Protein AF-A0A964PBH7-F1 (afdb_monomer_lite)

Radius of gyration: 32.02 Å; chains: 1; bounding box: 65×89×99 Å

Foldseek 3Di:
DDDDDDDDPDDDPPPPDPDDDDDDPDDDDPDPPPPPDPPDDPPDDPPPPPPPVPPDPFLADPVLVVLLVDDPVLVVVSVVLRVVLRVVLCVLCVVLCVLVVPPDPVPDPDDPVRSVVSVVVSQVCNLPSSVVSVVVSVVSGDPVSVVSSVVSVVPPPPPQNDPPNPDRRPPVQPPQPQQPDPPVRCVVVVPDPVRVVVSVVVSVVVVVVVCVPDDPVVNVVVVCCSVQSGGDPPDDPPPDDPDPPDPPPPDPPDDDDPVVPPDDDDPVVVPPDDDDDDPDDDD

pLDDT: mean 71.41, std 21.61, range [32.34, 98.44]

Secondary structure (DSSP, 8-state):
-----------------------------------------TTPPPP---TTSSS---SS-HHHHHHTT--HHHHHHHHHHHHHHHHHHHHHHHHHHHHHH-S-TTSSSS-HHHHHHHHHHHHHHHHHHHHHHHHHHHTTS-HHHHHHHHHHHHHS--SSSS--TTS---SSS---TT-SS-HHHHHHTT--HHHHHHHHHHHHHHHHHHHHHS-HHHHHHHHHHHHH-STT--PPPPSS--PPPPP----TT-PPPTTTT--PPPTTGGG--PPP-------

Sequence (283 aa):
MKRSRFVLTGAAVVLASVALVSAAQDQGVPVPQVPGGVPQVPGGQPALLPPGLAGGSELLAPKGVEKLMLTKEQKADYDKLNQAYNTKYKELTTSNKPILSDPDPTKSNETPDARFKAFKEAIEASNKLRPDYLAKFEKLLTDDQKKTLDEVRRELPVGNFAPNLGGPPNFYFGQRSGQFLPADLQRQLKLSEEQVKKIDELQKDLESKMLNLLTDDQKKAFETLRKQGGPGVSLPPNPFGVPPQPPKLLEPGKLPNPGDLKKVPDPAELKKVPEPELKKGTN

Structure (mmCIF, N/CA/C/O backbone):
data_AF-A0A964PBH7-F1
#
_entry.id   AF-A0A964PBH7-F1
#
loop_
_atom_site.group_PDB
_atom_site.id
_atom_site.type_symbol
_atom_site.label_atom_id
_atom_site.label_alt_id
_atom_site.label_comp_id
_atom_site.label_asym_id
_atom_site.label_entity_id
_atom_site.label_seq_id
_atom_site.pdbx_PDB_ins_code
_atom_site.Cartn_x
_atom_site.Cartn_y
_atom_site.Cartn_z
_atom_site.occupancy
_atom_site.B_iso_or_equiv
_atom_site.auth_seq_id
_atom_site.auth_comp_id
_atom_site.auth_asym_id
_atom_site.auth_atom_id
_atom_site.pdbx_PDB_model_num
ATOM 1 N N . MET A 1 1 ? 0.769 -60.561 17.888 1.00 46.72 1 MET A N 1
ATOM 2 C CA . MET A 1 1 ? 0.093 -59.248 18.001 1.00 46.72 1 MET A CA 1
ATOM 3 C C . MET A 1 1 ? 1.039 -58.249 18.668 1.00 46.72 1 MET A C 1
ATOM 5 O O . MET A 1 1 ? 1.201 -58.297 19.879 1.00 46.72 1 MET A O 1
ATOM 9 N N . LYS A 1 2 ? 1.732 -57.401 17.894 1.00 51.72 2 LYS A N 1
ATOM 10 C CA . LYS A 1 2 ? 2.635 -56.354 18.413 1.00 51.72 2 LYS A CA 1
ATOM 11 C C . LYS A 1 2 ? 1.876 -55.024 18.415 1.00 51.72 2 LYS A C 1
ATOM 13 O O . LYS A 1 2 ? 1.510 -54.534 17.354 1.00 51.72 2 LYS A O 1
ATOM 18 N N . ARG A 1 3 ? 1.584 -54.482 19.601 1.00 54.00 3 ARG A N 1
ATOM 19 C CA . ARG A 1 3 ? 0.914 -53.183 19.764 1.00 54.00 3 ARG A CA 1
ATOM 20 C C . ARG A 1 3 ? 1.949 -52.070 19.597 1.00 54.00 3 ARG A C 1
ATOM 22 O O . ARG A 1 3 ? 2.839 -51.930 20.431 1.00 54.00 3 ARG A O 1
ATOM 29 N N . SER A 1 4 ? 1.829 -51.320 18.505 1.00 55.44 4 SER A N 1
ATOM 30 C CA . SER A 1 4 ? 2.633 -50.130 18.231 1.00 55.44 4 SER A CA 1
ATOM 31 C C . SER A 1 4 ? 2.169 -48.994 19.145 1.00 55.44 4 SER A C 1
ATOM 33 O O . SER A 1 4 ? 0.994 -48.626 19.126 1.00 55.44 4 SER A O 1
ATOM 35 N N . ARG A 1 5 ? 3.067 -48.476 19.988 1.00 60.44 5 ARG A N 1
ATOM 36 C CA . ARG A 1 5 ? 2.824 -47.280 20.803 1.00 60.44 5 ARG A CA 1
ATOM 37 C C . ARG A 1 5 ? 3.126 -46.061 19.935 1.00 60.44 5 ARG A C 1
ATOM 39 O O . ARG A 1 5 ? 4.287 -45.791 19.648 1.00 60.44 5 ARG A O 1
ATOM 46 N N . PHE A 1 6 ? 2.086 -45.347 19.516 1.00 49.47 6 PHE A N 1
ATOM 47 C CA . PHE A 1 6 ? 2.220 -44.001 18.969 1.00 49.47 6 PHE A CA 1
ATOM 48 C C . PHE A 1 6 ? 2.622 -43.058 20.108 1.00 49.47 6 PHE A C 1
ATOM 50 O O . PHE A 1 6 ? 1.867 -42.865 21.059 1.00 49.47 6 PHE A O 1
ATOM 57 N N . VAL A 1 7 ? 3.830 -42.505 20.026 1.00 50.22 7 VAL A N 1
ATOM 58 C CA . VAL A 1 7 ? 4.264 -41.389 20.868 1.00 50.22 7 VAL A CA 1
ATOM 59 C C . VAL A 1 7 ? 3.670 -40.126 20.253 1.00 50.22 7 VAL A C 1
ATOM 61 O O . VAL A 1 7 ? 4.021 -39.739 19.142 1.00 50.22 7 VAL A O 1
ATOM 64 N N . LEU A 1 8 ? 2.713 -39.531 20.961 1.00 43.38 8 LEU A N 1
ATOM 65 C CA . LEU A 1 8 ? 2.090 -38.262 20.615 1.00 43.38 8 LEU A CA 1
ATOM 66 C C . LEU A 1 8 ? 3.054 -37.142 21.040 1.00 43.38 8 LEU A C 1
ATOM 68 O O . LEU A 1 8 ? 3.099 -36.760 22.208 1.00 43.38 8 LEU A O 1
ATOM 72 N N . THR A 1 9 ? 3.876 -36.648 20.117 1.00 44.50 9 THR A N 1
ATOM 73 C CA . THR A 1 9 ? 4.735 -35.482 20.360 1.00 44.50 9 THR A CA 1
ATOM 74 C C . THR A 1 9 ? 3.856 -34.233 20.340 1.00 44.50 9 THR A C 1
ATOM 76 O O . THR A 1 9 ? 3.573 -33.661 19.289 1.00 44.50 9 THR A O 1
ATOM 79 N N . GLY A 1 10 ? 3.347 -33.853 21.512 1.00 36.72 10 GLY A N 1
ATOM 80 C CA . GLY A 1 10 ? 2.598 -32.618 21.705 1.00 36.72 10 GLY A CA 1
ATOM 81 C C . GLY A 1 10 ? 3.497 -31.405 21.475 1.00 36.72 10 GLY A C 1
ATOM 82 O O . GLY A 1 10 ? 4.499 -31.224 22.166 1.00 36.72 10 GLY A O 1
ATOM 83 N N . ALA A 1 11 ? 3.131 -30.568 20.509 1.00 36.22 11 ALA A N 1
ATOM 84 C CA . ALA A 1 11 ? 3.698 -29.240 20.344 1.00 36.22 11 ALA A CA 1
ATOM 85 C C . ALA A 1 11 ? 3.214 -28.349 21.499 1.00 36.22 11 ALA A C 1
ATOM 87 O O . ALA A 1 11 ? 2.108 -27.812 21.472 1.00 36.22 11 ALA A O 1
ATOM 88 N N . ALA A 1 12 ? 4.039 -28.212 22.536 1.00 36.06 12 ALA A N 1
ATOM 89 C CA . ALA A 1 12 ? 3.865 -27.183 23.549 1.00 36.06 12 ALA A CA 1
ATOM 90 C C . ALA A 1 12 ? 4.239 -25.827 22.930 1.00 36.06 12 ALA A C 1
ATOM 92 O O . ALA A 1 12 ? 5.413 -25.476 22.820 1.00 36.06 12 ALA A O 1
ATOM 93 N N . VAL A 1 13 ? 3.234 -25.069 22.491 1.00 36.31 13 VAL A N 1
ATOM 94 C CA . VAL A 1 13 ? 3.399 -23.649 22.167 1.00 36.31 13 VAL A CA 1
ATOM 95 C C . VAL A 1 13 ? 3.593 -22.910 23.488 1.00 36.31 13 VAL A C 1
ATOM 97 O O . VAL A 1 13 ? 2.653 -22.711 24.254 1.00 36.31 13 VAL A O 1
ATOM 100 N N . VAL A 1 14 ? 4.838 -22.533 23.768 1.00 34.31 14 VAL A N 1
ATOM 101 C CA . VAL A 1 14 ? 5.194 -21.659 24.885 1.00 34.31 14 VAL A CA 1
ATOM 102 C C . VAL A 1 14 ? 4.692 -20.252 24.557 1.00 34.31 14 VAL A C 1
ATOM 104 O O . VAL A 1 14 ? 5.332 -19.496 23.829 1.00 34.31 14 VAL A O 1
ATOM 107 N N . LEU A 1 15 ? 3.521 -19.902 25.089 1.00 33.97 15 LEU A N 1
ATOM 108 C CA . LEU A 1 15 ? 3.102 -18.516 25.289 1.00 33.97 15 LEU A CA 1
ATOM 109 C C . LEU A 1 15 ? 4.016 -17.922 26.369 1.00 33.97 15 LEU A C 1
ATOM 111 O O . LEU A 1 15 ? 3.737 -18.014 27.561 1.00 33.97 15 LEU A O 1
ATOM 115 N N . ALA A 1 16 ? 5.159 -17.382 25.948 1.00 37.47 16 ALA A N 1
ATOM 116 C CA . ALA A 1 16 ? 6.036 -16.633 26.831 1.00 37.47 16 ALA A CA 1
ATOM 117 C C . ALA A 1 16 ? 5.347 -15.319 27.216 1.00 37.47 16 ALA A C 1
ATOM 119 O O . ALA A 1 16 ? 5.127 -14.428 26.394 1.00 37.47 16 ALA A O 1
ATOM 120 N N . SER A 1 17 ? 4.982 -15.254 28.488 1.00 35.66 17 SER A N 1
ATOM 121 C CA . SER A 1 17 ? 4.416 -14.128 29.209 1.00 35.66 17 SER A CA 1
ATOM 122 C C . SER A 1 17 ? 5.257 -12.861 29.023 1.00 35.66 17 SER A C 1
ATOM 124 O O . SER A 1 17 ? 6.382 -12.781 29.512 1.00 35.66 17 SER A O 1
ATOM 126 N N . VAL A 1 18 ? 4.697 -11.833 28.382 1.00 38.69 18 VAL A N 1
ATOM 127 C CA . VAL A 1 18 ? 5.198 -10.459 28.522 1.00 38.69 18 VAL A CA 1
ATOM 128 C C . VAL A 1 18 ? 4.606 -9.902 29.813 1.00 38.69 18 VAL A C 1
ATOM 130 O O . VAL A 1 18 ? 3.533 -9.307 29.826 1.00 38.69 18 VAL A O 1
ATOM 133 N N . ALA A 1 19 ? 5.301 -10.151 30.917 1.00 43.69 19 ALA A N 1
ATOM 134 C CA . ALA A 1 19 ? 5.090 -9.470 32.183 1.00 43.69 19 ALA A CA 1
ATOM 135 C C . ALA A 1 19 ? 6.405 -8.791 32.569 1.00 43.69 19 ALA A C 1
ATOM 137 O O . ALA A 1 19 ? 7.334 -9.467 32.990 1.00 43.69 19 ALA A O 1
ATOM 138 N N . LEU A 1 20 ? 6.478 -7.478 32.340 1.00 41.09 20 LEU A N 1
ATOM 139 C CA . LEU A 1 20 ? 7.116 -6.439 33.164 1.00 41.09 20 LEU A CA 1
ATOM 140 C C . LEU A 1 20 ? 7.345 -5.206 32.280 1.00 41.09 20 LEU A C 1
ATOM 142 O O . LEU A 1 20 ? 8.205 -5.229 31.413 1.00 41.09 20 LEU A O 1
ATOM 146 N N . VAL A 1 21 ? 6.551 -4.156 32.491 1.00 41.56 21 VAL A N 1
ATOM 147 C CA . VAL A 1 21 ? 6.983 -2.793 32.864 1.00 41.56 21 VAL A CA 1
ATOM 148 C C . VAL A 1 21 ? 5.692 -2.001 33.084 1.00 41.56 21 VAL A C 1
ATOM 150 O O . VAL A 1 21 ? 5.009 -1.601 32.146 1.00 41.56 21 VAL A O 1
ATOM 153 N N . SER A 1 22 ? 5.321 -1.811 34.346 1.00 44.66 22 SER A N 1
ATOM 154 C CA . SER A 1 22 ? 4.358 -0.794 34.780 1.00 44.66 22 SER A CA 1
ATOM 155 C C . SER A 1 22 ? 4.642 -0.480 36.243 1.00 44.66 22 SER A C 1
ATOM 157 O O . SER A 1 22 ? 4.081 -1.098 37.138 1.00 44.66 22 SER A O 1
ATOM 159 N N . ALA A 1 23 ? 5.579 0.440 36.459 1.00 45.31 23 ALA A N 1
ATOM 160 C CA . ALA A 1 23 ? 5.730 1.211 37.689 1.00 45.31 23 ALA A CA 1
ATOM 161 C C . ALA A 1 23 ? 6.647 2.410 37.395 1.00 45.31 23 ALA A C 1
ATOM 163 O O . ALA A 1 23 ? 7.838 2.383 37.683 1.00 45.31 23 ALA A O 1
ATOM 164 N N . ALA A 1 24 ? 6.093 3.435 36.751 1.00 42.03 24 ALA A N 1
ATOM 165 C CA . ALA A 1 24 ? 6.635 4.793 36.758 1.00 42.03 24 ALA A CA 1
ATOM 166 C C . ALA A 1 24 ? 5.500 5.744 36.369 1.00 42.03 24 ALA A C 1
ATOM 168 O O . ALA A 1 24 ? 5.391 6.196 35.232 1.00 42.03 24 ALA A O 1
ATOM 169 N N . GLN A 1 25 ? 4.598 5.961 37.321 1.00 47.69 25 GLN A N 1
ATOM 170 C CA . GLN A 1 25 ? 3.657 7.065 37.284 1.00 47.69 25 GLN A CA 1
ATOM 171 C C . GLN A 1 25 ? 4.209 8.134 38.231 1.00 47.69 25 GLN A C 1
ATOM 173 O O . GLN A 1 25 ? 4.602 7.817 39.351 1.00 47.69 25 GLN A O 1
ATOM 178 N N . ASP A 1 26 ? 4.205 9.370 37.743 1.00 46.44 26 ASP A N 1
ATOM 179 C CA . ASP A 1 26 ? 4.261 10.606 38.525 1.00 46.44 26 ASP A CA 1
ATOM 180 C C . ASP A 1 26 ? 5.637 11.161 38.934 1.00 46.44 26 ASP A C 1
ATOM 182 O O . ASP A 1 26 ? 5.975 11.299 40.106 1.00 46.44 26 ASP A O 1
ATOM 186 N N . GLN A 1 27 ? 6.411 11.590 37.935 1.00 36.31 27 GLN A N 1
ATOM 187 C CA . GLN A 1 27 ? 7.171 12.836 38.053 1.00 36.31 27 GLN A CA 1
ATOM 188 C C . GLN A 1 27 ? 6.949 13.643 36.775 1.00 36.31 27 GLN A C 1
ATOM 190 O O . GLN A 1 27 ? 7.143 13.130 35.674 1.00 36.31 27 GLN A O 1
ATOM 195 N N . GLY A 1 28 ? 6.496 14.889 36.916 1.00 49.31 28 GLY A N 1
ATOM 196 C CA . GLY A 1 28 ? 6.314 15.820 35.808 1.00 49.31 28 GLY A CA 1
ATOM 197 C C . GLY A 1 28 ? 7.629 16.049 35.068 1.00 49.31 28 GLY A C 1
ATOM 198 O O . GLY A 1 28 ? 8.450 16.863 35.483 1.00 49.31 28 GLY A O 1
ATOM 199 N N . VAL A 1 29 ? 7.828 15.325 33.968 1.00 39.62 29 VAL A N 1
ATOM 200 C CA . VAL A 1 29 ? 8.929 15.565 33.037 1.00 39.62 29 VAL A CA 1
ATOM 201 C C . VAL A 1 29 ? 8.495 16.697 32.103 1.00 39.62 29 VAL A C 1
ATOM 203 O O . VAL A 1 29 ? 7.443 16.579 31.466 1.00 39.62 29 VAL A O 1
ATOM 206 N N . PRO A 1 30 ? 9.253 17.803 32.005 1.00 42.94 30 PRO A N 1
ATOM 207 C CA . PRO A 1 30 ? 8.958 18.856 31.045 1.00 42.94 30 PRO A CA 1
ATOM 208 C C . PRO A 1 30 ? 8.984 18.270 29.633 1.00 42.94 30 PRO A C 1
ATOM 210 O O . PRO A 1 30 ? 9.926 17.570 29.262 1.00 42.94 30 PRO A O 1
ATOM 213 N N . VAL A 1 31 ? 7.940 18.560 28.853 1.00 50.75 31 VAL A N 1
ATOM 214 C CA . VAL A 1 31 ? 7.873 18.249 27.422 1.00 50.75 31 VAL A CA 1
ATOM 215 C C . VAL A 1 31 ? 9.167 18.756 26.776 1.00 50.75 31 VAL A C 1
ATOM 217 O O . VAL A 1 31 ? 9.394 19.970 26.795 1.00 50.75 31 VAL A O 1
ATOM 220 N N . PRO A 1 32 ? 10.040 17.888 26.229 1.00 38.78 32 PRO A N 1
ATOM 221 C CA . PRO A 1 32 ? 11.186 18.371 25.484 1.00 38.78 32 PRO A CA 1
ATOM 222 C C . PRO A 1 32 ? 10.640 19.116 24.269 1.00 38.78 32 PRO A C 1
ATOM 224 O O . PRO A 1 32 ? 9.998 18.527 23.398 1.00 38.78 32 PRO A O 1
ATOM 227 N N . GLN A 1 33 ? 10.860 20.431 24.235 1.00 42.81 33 GLN A N 1
ATOM 228 C CA . GLN A 1 33 ? 10.699 21.208 23.017 1.00 42.81 33 GLN A CA 1
ATOM 229 C C . GLN A 1 33 ? 11.609 20.567 21.975 1.00 42.81 33 GLN A C 1
ATOM 231 O O . GLN A 1 33 ? 12.832 20.638 22.079 1.00 42.81 33 GLN A O 1
ATOM 236 N N . VAL A 1 34 ? 11.008 19.883 21.006 1.00 40.00 34 VAL A N 1
ATOM 237 C CA . VAL A 1 34 ? 11.727 19.374 19.845 1.00 40.00 34 VAL A CA 1
ATOM 238 C C . VAL A 1 34 ? 12.241 20.614 19.110 1.00 40.00 34 VAL A C 1
ATOM 240 O O . VAL A 1 34 ? 11.413 21.428 18.691 1.00 40.00 34 VAL A O 1
ATOM 243 N N . PRO A 1 35 ? 13.562 20.830 18.984 1.00 39.69 35 PRO A N 1
ATOM 244 C CA . PRO A 1 35 ? 14.079 21.972 18.248 1.00 39.69 35 PRO A CA 1
ATOM 245 C C . PRO A 1 35 ? 13.620 21.828 16.797 1.00 39.69 35 PRO A C 1
ATOM 247 O O . PRO A 1 35 ? 14.049 20.923 16.083 1.00 39.69 35 PRO A O 1
ATOM 250 N N . GLY A 1 36 ? 12.691 22.689 16.385 1.00 43.38 36 GLY A N 1
ATOM 251 C CA . GLY A 1 36 ? 12.116 22.744 15.044 1.00 43.38 36 GLY A CA 1
ATOM 252 C C . GLY A 1 36 ? 13.101 23.288 14.013 1.00 43.38 36 GLY A C 1
ATOM 253 O O . GLY A 1 36 ? 12.835 24.299 13.376 1.00 43.38 36 GLY A O 1
ATOM 254 N N . GLY A 1 37 ? 14.244 22.627 13.854 1.00 40.94 37 GLY A N 1
ATOM 255 C CA . GLY A 1 37 ? 15.227 22.922 12.825 1.00 40.94 37 GLY A CA 1
ATOM 256 C C . GLY A 1 37 ? 15.650 21.626 12.164 1.00 40.94 37 GLY A C 1
ATOM 257 O O . GLY A 1 37 ? 16.565 20.960 12.638 1.00 40.94 37 GLY A O 1
ATOM 258 N N . VAL A 1 38 ? 14.985 21.255 11.069 1.00 47.53 38 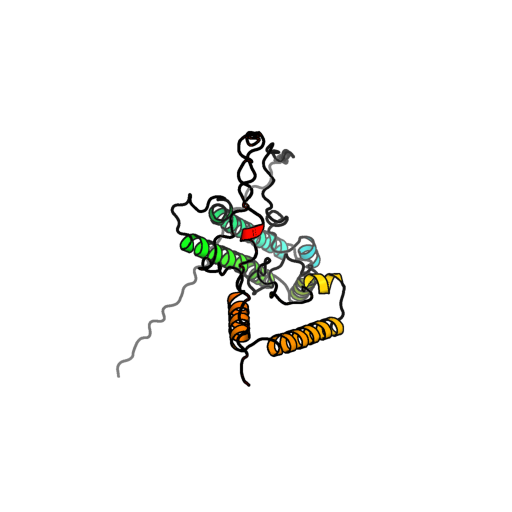VAL A N 1
ATOM 259 C CA . VAL A 1 38 ? 15.546 20.261 10.149 1.00 47.53 38 VAL A CA 1
ATOM 260 C C . VAL A 1 38 ? 16.849 20.883 9.631 1.00 47.53 38 VAL A C 1
ATOM 262 O O . VAL A 1 38 ? 16.775 21.963 9.042 1.00 47.53 38 VAL A O 1
ATOM 265 N N . PRO A 1 39 ? 18.036 20.303 9.888 1.00 43.50 39 PRO A N 1
ATOM 266 C CA . PRO A 1 39 ? 19.286 20.877 9.414 1.00 43.50 39 PRO A CA 1
ATOM 267 C C . PRO A 1 39 ? 19.235 20.944 7.889 1.00 43.50 39 PRO A C 1
ATOM 269 O O . PRO A 1 39 ? 19.233 19.926 7.195 1.00 43.50 39 PRO A O 1
ATOM 272 N N . GLN A 1 40 ? 19.130 22.164 7.372 1.00 43.44 40 GLN A N 1
ATOM 273 C CA . GLN A 1 40 ? 19.128 22.429 5.947 1.00 43.44 40 GLN A CA 1
ATOM 274 C C . GLN A 1 40 ? 20.572 22.284 5.473 1.00 43.44 40 GLN A C 1
ATOM 276 O O . GLN A 1 40 ? 21.394 23.171 5.679 1.00 43.44 40 GLN A O 1
ATOM 281 N N . VAL A 1 41 ? 20.903 21.120 4.912 1.00 48.19 41 VAL A N 1
ATOM 282 C CA . VAL A 1 41 ? 22.218 20.879 4.311 1.00 48.19 41 VAL A CA 1
ATOM 283 C C . VAL A 1 41 ? 22.330 21.789 3.081 1.00 48.19 41 VAL A C 1
ATOM 285 O O . VAL A 1 41 ? 21.558 21.606 2.135 1.00 48.19 41 VAL A O 1
ATOM 288 N N . PRO A 1 42 ? 23.239 22.781 3.057 1.00 46.12 42 PRO A N 1
ATOM 289 C CA . PRO A 1 42 ? 23.372 23.667 1.909 1.00 46.12 42 PRO A CA 1
ATOM 290 C C . PRO A 1 42 ? 23.927 22.866 0.725 1.00 46.12 42 PRO A C 1
ATOM 292 O O . PRO A 1 42 ? 25.035 22.343 0.792 1.00 46.12 42 PRO A O 1
ATOM 295 N N . GLY A 1 43 ? 23.150 22.747 -0.354 1.00 66.31 43 GLY A N 1
ATOM 296 C CA . GLY A 1 43 ? 23.611 22.191 -1.635 1.00 66.31 43 GLY A CA 1
ATOM 297 C C . GLY A 1 43 ? 23.320 20.709 -1.901 1.00 66.31 43 GLY A C 1
ATOM 298 O O . GLY A 1 43 ? 23.628 20.234 -2.992 1.00 66.31 43 GLY A O 1
ATOM 299 N N . GLY A 1 44 ? 22.694 19.975 -0.977 1.00 45.12 44 GLY A N 1
ATOM 300 C CA . GLY A 1 44 ? 22.187 18.628 -1.257 1.00 45.12 44 GLY A CA 1
ATOM 301 C C . GLY A 1 44 ? 20.756 18.699 -1.781 1.00 45.12 44 GLY A C 1
ATOM 302 O O . GLY A 1 44 ? 19.875 19.153 -1.053 1.00 45.12 44 GLY A O 1
ATOM 303 N N . GLN A 1 45 ? 20.497 18.259 -3.018 1.00 42.94 45 GLN A N 1
ATOM 304 C CA . GLN A 1 45 ? 19.114 18.024 -3.447 1.00 42.94 45 GLN A CA 1
ATOM 305 C C . GLN A 1 45 ? 18.469 17.078 -2.422 1.00 42.94 45 GLN A C 1
ATOM 307 O O . GLN A 1 45 ? 19.064 16.036 -2.129 1.00 42.94 45 GLN A O 1
ATOM 312 N N . PRO A 1 46 ? 17.315 17.431 -1.825 1.00 41.72 46 PRO A N 1
ATOM 313 C CA . PRO A 1 46 ? 16.643 16.538 -0.899 1.00 41.72 46 PRO A CA 1
ATOM 314 C C . PRO A 1 46 ? 16.414 15.227 -1.640 1.00 41.72 46 PRO A C 1
ATOM 316 O O . PRO A 1 46 ? 15.835 15.232 -2.728 1.00 41.72 46 PRO A O 1
ATOM 319 N N . ALA A 1 47 ? 16.925 14.123 -1.089 1.00 44.22 47 ALA A N 1
ATOM 320 C CA . ALA A 1 47 ? 16.640 12.805 -1.626 1.00 44.22 47 ALA A CA 1
ATOM 321 C C . ALA A 1 47 ? 15.120 12.725 -1.794 1.00 44.22 47 ALA A C 1
ATOM 323 O O . ALA A 1 47 ? 14.388 12.874 -0.813 1.00 44.22 47 ALA A O 1
ATOM 324 N N . LEU A 1 48 ? 14.670 12.578 -3.044 1.00 39.00 48 LEU A N 1
ATOM 325 C CA . LEU A 1 48 ? 13.274 12.425 -3.456 1.00 39.00 48 LEU A CA 1
ATOM 326 C C . LEU A 1 48 ? 12.745 11.076 -2.951 1.00 39.00 48 LEU A C 1
ATOM 328 O O . LEU A 1 48 ? 12.304 10.222 -3.715 1.00 39.00 48 LEU A O 1
ATOM 332 N N . LEU A 1 49 ? 12.820 10.852 -1.643 1.00 42.00 49 LEU A N 1
ATOM 333 C CA . LEU A 1 49 ? 12.050 9.819 -0.993 1.00 42.00 49 LEU A CA 1
ATOM 334 C C . LEU A 1 49 ? 10.597 10.276 -1.110 1.00 42.00 49 LEU A C 1
ATOM 336 O O . LEU A 1 49 ? 10.283 11.395 -0.690 1.00 42.00 49 LEU A O 1
ATOM 340 N N . PRO A 1 50 ? 9.722 9.467 -1.730 1.00 38.22 50 PRO A N 1
ATOM 341 C CA . PRO A 1 50 ? 8.351 9.867 -1.968 1.00 38.22 50 PRO A CA 1
ATOM 342 C C . PRO A 1 50 ? 7.718 10.312 -0.639 1.00 38.22 50 PRO A C 1
ATOM 344 O O . PRO A 1 50 ? 7.844 9.599 0.369 1.00 38.22 50 PRO A O 1
ATOM 347 N N . PRO A 1 51 ? 7.085 11.499 -0.602 1.00 32.34 51 PRO A N 1
ATOM 348 C CA . PRO A 1 51 ? 6.456 12.023 0.599 1.00 32.34 51 PRO A CA 1
ATOM 349 C C . PRO A 1 51 ? 5.396 11.020 1.061 1.00 32.34 51 PRO A C 1
ATOM 351 O O . PRO A 1 51 ? 4.402 10.781 0.382 1.00 32.34 51 PRO A O 1
ATOM 354 N N . GLY A 1 52 ? 5.680 10.377 2.193 1.00 43.19 52 GLY A N 1
ATOM 355 C CA . GLY A 1 52 ? 4.865 9.314 2.776 1.00 43.19 52 GLY A CA 1
ATOM 356 C C . GLY A 1 52 ? 5.659 8.097 3.274 1.00 43.19 52 GLY A C 1
ATOM 357 O O . GLY A 1 52 ? 5.116 7.291 4.017 1.00 43.19 52 GLY A O 1
ATOM 358 N N . LEU A 1 53 ? 6.966 8.008 2.997 1.00 45.84 53 LEU A N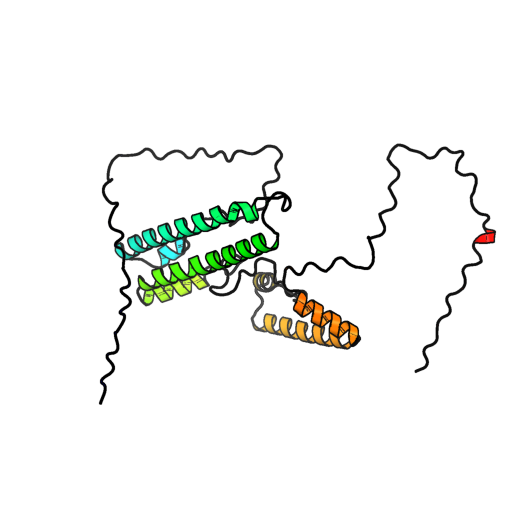 1
ATOM 359 C CA . LEU A 1 53 ? 7.859 7.076 3.714 1.00 45.84 53 LEU A CA 1
ATOM 360 C C . LEU A 1 53 ? 8.139 7.500 5.173 1.00 45.84 53 LEU A C 1
ATOM 362 O O . LEU A 1 53 ? 8.551 6.677 5.984 1.00 45.84 53 LEU A O 1
ATOM 366 N N . ALA A 1 54 ? 7.893 8.772 5.510 1.00 44.94 54 ALA A N 1
ATOM 367 C CA . ALA A 1 54 ? 8.100 9.353 6.842 1.00 44.94 54 ALA A CA 1
ATOM 368 C C . ALA A 1 54 ? 6.790 9.716 7.579 1.00 44.94 54 ALA A C 1
ATOM 370 O O . ALA A 1 54 ? 6.836 10.263 8.679 1.00 44.94 54 ALA A O 1
ATOM 371 N N . GLY A 1 55 ? 5.624 9.442 6.979 1.00 47.22 55 GLY A N 1
ATOM 372 C CA . GLY A 1 55 ? 4.316 9.683 7.592 1.00 47.22 55 GLY A CA 1
ATOM 373 C C . GLY A 1 55 ? 3.904 8.488 8.446 1.00 47.22 55 GLY A C 1
ATOM 374 O O . GLY A 1 55 ? 3.938 7.366 7.954 1.00 47.22 55 GLY A O 1
ATOM 375 N N . GLY A 1 56 ? 3.567 8.746 9.711 1.00 54.12 56 GLY A N 1
ATOM 376 C CA . GLY A 1 56 ? 3.300 7.778 10.781 1.00 54.12 56 GLY A CA 1
ATOM 377 C C . GLY A 1 56 ? 2.864 6.379 10.341 1.00 54.12 56 GLY A C 1
ATOM 378 O O . GLY A 1 56 ? 1.808 6.196 9.739 1.00 54.12 56 GLY A O 1
ATOM 379 N N . SER A 1 57 ? 3.664 5.383 10.719 1.00 73.44 57 SER A N 1
ATOM 380 C CA . SER A 1 57 ? 3.386 3.952 10.585 1.00 73.44 57 SER A CA 1
ATOM 381 C C . SER A 1 57 ? 2.318 3.488 11.579 1.00 73.44 57 SER A C 1
ATOM 383 O O . SER A 1 57 ? 2.468 2.474 12.246 1.00 73.44 57 SER A O 1
ATOM 385 N N . GLU A 1 58 ? 1.230 4.233 11.726 1.00 90.06 58 GLU A N 1
ATOM 386 C CA . GLU A 1 58 ? 0.110 3.779 12.540 1.00 90.06 58 GLU A CA 1
ATOM 387 C C . GLU A 1 58 ? -0.643 2.669 11.804 1.00 90.06 58 GLU A C 1
ATOM 389 O O . GLU A 1 58 ? -0.818 2.698 10.580 1.00 90.06 58 GLU A O 1
ATOM 394 N N . LEU A 1 59 ? -1.084 1.656 12.553 1.00 92.31 59 LEU A N 1
ATOM 395 C CA . LEU A 1 59 ? -1.816 0.521 11.995 1.00 92.31 59 LEU A CA 1
ATOM 396 C C . LEU A 1 59 ? -3.108 0.981 11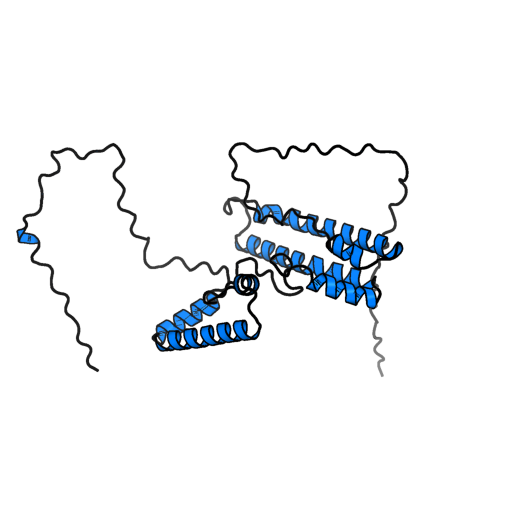.296 1.00 92.31 59 LEU A C 1
ATOM 398 O O . LEU A 1 59 ? -3.434 0.524 10.191 1.00 92.31 59 LEU A O 1
ATOM 402 N N . LEU A 1 60 ? -3.803 1.926 11.932 1.00 91.88 60 LEU A N 1
ATOM 403 C CA . LEU A 1 60 ? -4.975 2.634 11.437 1.00 91.88 60 LEU A CA 1
ATOM 404 C C . LEU A 1 60 ? -4.777 4.136 11.623 1.00 91.88 60 LEU A C 1
ATOM 406 O O . LEU A 1 60 ? -4.186 4.566 12.608 1.00 91.88 60 LEU A O 1
ATOM 410 N N . ALA A 1 61 ? -5.317 4.927 10.696 1.00 91.25 61 ALA A N 1
ATOM 411 C CA . ALA A 1 61 ? -5.331 6.376 10.845 1.00 91.25 61 ALA A CA 1
ATOM 412 C C . ALA A 1 61 ? -6.102 6.772 12.123 1.00 91.25 61 ALA A C 1
ATOM 414 O O . ALA A 1 61 ? -7.114 6.126 12.419 1.00 91.25 61 ALA A O 1
ATOM 415 N N . PRO A 1 62 ? -5.732 7.863 12.823 1.00 91.31 62 PRO A N 1
ATOM 416 C CA . PRO A 1 62 ? -6.372 8.259 14.082 1.00 91.31 62 PRO A CA 1
ATOM 417 C C . PRO A 1 62 ? -7.894 8.394 13.956 1.00 91.31 62 PRO A C 1
ATOM 419 O O . PRO A 1 62 ? -8.646 7.858 14.766 1.00 91.31 62 PRO A O 1
ATOM 422 N N . LYS A 1 63 ? -8.354 8.989 12.847 1.00 90.81 63 LYS A N 1
ATOM 423 C CA . LYS A 1 63 ? -9.782 9.123 12.511 1.00 90.81 63 LYS A CA 1
ATOM 424 C C . LYS A 1 63 ? -10.503 7.777 12.378 1.00 90.81 63 LYS A C 1
ATOM 426 O O . LYS A 1 63 ? -11.681 7.675 12.698 1.00 90.81 63 LYS A O 1
ATOM 431 N N . GLY A 1 64 ? -9.813 6.746 11.890 1.00 92.25 64 GLY A N 1
ATOM 432 C CA . GLY A 1 64 ? -10.362 5.395 11.783 1.00 92.25 64 GLY A CA 1
ATOM 433 C C . GLY A 1 64 ? -10.543 4.736 13.150 1.00 92.25 64 GLY A C 1
ATOM 434 O O . GLY A 1 64 ? -11.548 4.074 13.383 1.00 92.25 64 GLY A O 1
ATOM 435 N N . VAL A 1 65 ? -9.605 4.968 14.074 1.00 94.69 65 VAL A N 1
ATOM 436 C CA . VAL A 1 65 ? -9.686 4.468 15.457 1.00 94.69 65 VAL A CA 1
ATOM 437 C C . VAL A 1 65 ? -10.826 5.144 16.220 1.00 94.69 65 VAL A C 1
ATOM 439 O O . VAL A 1 65 ? -11.572 4.472 16.928 1.00 94.69 65 VAL A O 1
ATOM 442 N N . GLU A 1 66 ? -11.006 6.454 16.039 1.00 95.31 66 GLU A N 1
ATOM 443 C CA . GLU A 1 66 ? -12.114 7.205 16.643 1.00 95.31 66 GLU A CA 1
ATOM 444 C C . GLU A 1 66 ? -13.484 6.682 16.187 1.00 95.31 66 GLU A C 1
ATOM 446 O O . GLU A 1 66 ? -14.377 6.494 17.014 1.00 95.31 66 GLU A O 1
ATOM 451 N N . LYS A 1 67 ? -13.634 6.361 14.893 1.00 96.31 67 LYS A N 1
ATOM 452 C CA . LYS A 1 67 ? -14.872 5.788 14.339 1.00 96.31 67 LYS A CA 1
ATOM 453 C C . LYS A 1 67 ? -15.233 4.423 14.927 1.00 96.31 67 LYS A C 1
ATOM 455 O O . LYS A 1 67 ? -16.412 4.099 15.008 1.00 96.31 67 LYS A O 1
ATOM 460 N N . LEU A 1 68 ? -14.247 3.635 15.358 1.00 96.62 68 LEU A N 1
ATOM 461 C CA . LEU A 1 68 ? -14.477 2.299 15.919 1.00 96.62 68 LEU A CA 1
ATOM 462 C C . LEU A 1 68 ? -15.081 2.315 17.326 1.00 96.62 68 LEU A C 1
ATOM 464 O O . LEU A 1 68 ? -15.499 1.260 17.800 1.00 96.62 68 LEU A O 1
ATOM 468 N N . MET A 1 69 ? -15.126 3.475 17.994 1.00 96.81 69 MET A N 1
ATOM 469 C CA . MET A 1 69 ? -15.675 3.614 19.349 1.00 96.81 69 MET A CA 1
ATOM 470 C C . MET A 1 69 ? -15.160 2.520 20.300 1.00 96.81 69 MET A C 1
ATOM 472 O O . MET A 1 69 ? -15.931 1.814 20.949 1.00 96.81 69 MET A O 1
ATOM 476 N N . LEU A 1 70 ? -13.837 2.332 20.333 1.00 97.50 70 LEU A N 1
ATOM 477 C CA . LEU A 1 70 ? -13.203 1.300 21.154 1.00 97.50 70 LEU A CA 1
ATOM 478 C C . LEU A 1 70 ? -13.495 1.519 22.645 1.00 97.50 70 LEU A C 1
ATOM 480 O O . LEU A 1 70 ? -13.457 2.651 23.140 1.00 97.50 70 LEU A O 1
ATOM 484 N N . THR A 1 71 ? -13.717 0.431 23.384 1.00 98.19 71 THR A N 1
ATOM 485 C CA . THR A 1 71 ? -13.753 0.487 24.851 1.00 98.19 71 THR A CA 1
ATOM 486 C C . THR A 1 71 ? -12.380 0.886 25.404 1.00 98.19 71 THR A C 1
ATOM 488 O O . THR A 1 71 ? -11.363 0.811 24.712 1.00 98.19 71 THR A O 1
ATOM 491 N N . LYS A 1 72 ? -12.315 1.297 26.679 1.00 98.06 72 LYS A N 1
ATOM 492 C CA . LYS A 1 72 ? -11.034 1.648 27.323 1.00 98.06 72 LYS A CA 1
ATOM 493 C C . LYS A 1 72 ? -10.020 0.499 27.263 1.00 98.06 72 LYS A C 1
ATOM 495 O O . LYS A 1 72 ? -8.845 0.744 27.008 1.00 98.06 72 LYS A O 1
ATOM 500 N N . GLU A 1 73 ? -10.485 -0.733 27.460 1.00 98.00 73 GLU A N 1
ATOM 501 C CA . GLU A 1 73 ? -9.655 -1.941 27.395 1.00 98.00 73 GLU A CA 1
ATOM 502 C C . GLU A 1 73 ? -9.174 -2.211 25.964 1.00 98.00 73 GLU A C 1
ATOM 504 O O . GLU A 1 73 ? -7.972 -2.321 25.734 1.00 98.00 73 GLU A O 1
ATOM 509 N N . GLN A 1 74 ? -10.084 -2.189 24.981 1.00 97.94 74 GLN A N 1
ATOM 510 C CA . GLN A 1 74 ? -9.733 -2.359 23.565 1.00 97.94 74 GLN A CA 1
ATOM 511 C C . GLN A 1 74 ? -8.742 -1.297 23.080 1.00 97.94 74 GLN A C 1
ATOM 513 O O . GLN A 1 74 ? -7.853 -1.599 22.287 1.00 97.94 74 GLN A O 1
ATOM 518 N N . LYS A 1 75 ? -8.880 -0.053 23.554 1.00 97.44 75 LYS A N 1
ATOM 519 C CA . LYS A 1 75 ? -7.956 1.035 23.227 1.00 97.44 75 LYS A CA 1
ATOM 520 C C . LYS A 1 75 ? -6.559 0.772 23.792 1.00 97.44 75 LYS A C 1
ATOM 522 O O . LYS A 1 75 ? -5.585 0.918 23.064 1.00 97.44 75 LYS A O 1
ATOM 527 N N . ALA A 1 76 ? -6.457 0.323 25.043 1.00 97.75 76 ALA A N 1
ATOM 528 C CA . ALA A 1 76 ? -5.170 -0.029 25.640 1.00 97.75 76 ALA A CA 1
ATOM 529 C C . ALA A 1 76 ? -4.482 -1.191 24.896 1.00 97.75 76 ALA A C 1
ATOM 531 O O . ALA A 1 76 ? -3.267 -1.163 24.690 1.00 97.75 76 ALA A O 1
ATOM 532 N N . ASP A 1 77 ? -5.247 -2.193 24.457 1.00 97.69 77 ASP A N 1
ATOM 533 C CA . ASP A 1 77 ? -4.708 -3.302 23.666 1.00 97.69 77 ASP A CA 1
ATOM 534 C C . ASP A 1 77 ? -4.342 -2.879 22.236 1.00 97.69 77 ASP A C 1
ATOM 536 O O . ASP A 1 77 ? -3.300 -3.299 21.725 1.00 97.69 77 ASP A O 1
ATOM 540 N N . TYR A 1 78 ? -5.128 -1.992 21.614 1.00 97.06 78 TYR A N 1
ATOM 541 C CA . TYR A 1 78 ? -4.773 -1.357 20.343 1.00 97.06 78 TYR A CA 1
ATOM 542 C C . TYR A 1 78 ? -3.458 -0.586 20.452 1.00 97.06 78 TYR A C 1
ATOM 544 O O . TYR A 1 78 ? -2.587 -0.773 19.608 1.00 97.06 78 TYR A O 1
ATOM 552 N N . ASP A 1 79 ? -3.278 0.229 21.492 1.00 96.69 79 ASP A N 1
ATOM 553 C CA . ASP A 1 79 ? -2.073 1.041 21.675 1.00 96.69 79 ASP A CA 1
ATOM 554 C C . ASP A 1 79 ? -0.823 0.158 21.816 1.00 96.69 79 ASP A C 1
ATOM 556 O O . ASP A 1 79 ? 0.184 0.399 21.144 1.00 96.69 79 ASP A O 1
ATOM 560 N N . LYS A 1 80 ? -0.900 -0.932 22.596 1.00 97.44 80 LYS A N 1
ATOM 561 C CA . LYS A 1 80 ? 0.183 -1.932 22.696 1.00 97.44 80 LYS A CA 1
ATOM 562 C C . LYS A 1 80 ? 0.481 -2.589 21.348 1.00 97.44 80 LYS A C 1
ATOM 564 O O . LYS A 1 80 ? 1.642 -2.768 20.976 1.00 97.44 80 LYS A O 1
ATOM 569 N N . LEU A 1 81 ? -0.562 -2.960 20.609 1.00 97.19 81 LEU A N 1
ATOM 570 C CA . LEU A 1 81 ? -0.442 -3.623 19.315 1.00 97.19 81 LEU A CA 1
ATOM 571 C C . LEU A 1 81 ? 0.148 -2.676 18.258 1.00 97.19 81 LEU A C 1
ATOM 573 O O . LEU A 1 81 ? 1.034 -3.076 17.502 1.00 97.19 81 LEU A O 1
ATOM 577 N N . ASN A 1 82 ? -0.273 -1.412 18.259 1.00 95.88 82 ASN A N 1
ATOM 578 C CA . ASN A 1 82 ? 0.251 -0.352 17.407 1.00 95.88 82 ASN A CA 1
ATOM 579 C C . ASN A 1 82 ? 1.709 -0.022 17.757 1.00 95.88 82 ASN A C 1
ATOM 581 O O . ASN A 1 82 ? 2.536 0.147 16.864 1.00 95.88 82 ASN A O 1
ATOM 585 N N . GLN A 1 83 ? 2.073 0.004 19.042 1.00 96.00 83 GLN A N 1
ATOM 586 C CA . GLN A 1 83 ? 3.463 0.170 19.470 1.00 96.00 83 GLN A CA 1
ATOM 587 C C . GLN A 1 83 ? 4.340 -0.989 18.976 1.00 96.00 83 GLN A C 1
ATOM 589 O O . GLN A 1 83 ? 5.402 -0.759 18.401 1.00 96.00 83 GLN A O 1
ATOM 594 N N . ALA A 1 84 ? 3.884 -2.233 19.135 1.00 96.25 84 ALA A N 1
ATOM 595 C CA . ALA A 1 84 ? 4.605 -3.406 18.648 1.00 96.25 84 ALA A CA 1
ATOM 596 C C . ALA A 1 84 ? 4.738 -3.421 17.111 1.00 96.25 84 ALA A C 1
ATOM 598 O O . ALA A 1 84 ? 5.795 -3.795 16.599 1.00 96.25 84 ALA A O 1
ATOM 599 N N . TYR A 1 85 ? 3.705 -2.987 16.380 1.00 96.00 85 TYR A N 1
ATOM 600 C CA . TYR A 1 85 ? 3.751 -2.800 14.926 1.00 96.00 85 TYR A CA 1
ATOM 601 C C . TYR A 1 85 ? 4.799 -1.754 14.531 1.00 96.00 85 TYR A C 1
ATOM 603 O O . TYR A 1 85 ? 5.671 -2.039 13.713 1.00 96.00 85 TYR A O 1
ATOM 611 N N . ASN A 1 86 ? 4.771 -0.580 15.168 1.00 93.62 86 ASN A N 1
ATOM 612 C CA . ASN A 1 86 ? 5.718 0.508 14.926 1.00 93.62 86 ASN A CA 1
ATOM 613 C C . ASN A 1 86 ? 7.170 0.087 15.173 1.00 93.62 86 ASN A C 1
ATOM 615 O O . ASN A 1 86 ? 8.042 0.375 14.354 1.00 93.62 86 ASN A O 1
ATOM 619 N N . THR A 1 87 ? 7.435 -0.634 16.267 1.00 94.88 87 THR A N 1
ATOM 620 C CA . THR A 1 87 ? 8.769 -1.174 16.559 1.00 94.88 87 THR A CA 1
ATOM 621 C C . THR A 1 87 ? 9.235 -2.108 15.444 1.00 94.88 87 THR A C 1
ATOM 623 O O . THR A 1 87 ? 10.328 -1.922 14.914 1.00 94.88 87 THR A O 1
ATOM 626 N N . LYS A 1 88 ? 8.390 -3.054 15.012 1.00 94.94 88 LYS A N 1
ATOM 627 C CA . LYS A 1 88 ? 8.731 -3.985 13.925 1.00 94.94 88 LYS A CA 1
ATOM 628 C C . LYS A 1 88 ? 8.915 -3.299 12.578 1.00 94.94 88 LYS A C 1
ATOM 630 O O . LYS A 1 88 ? 9.838 -3.634 11.840 1.00 94.94 88 LYS A O 1
ATOM 635 N N . TYR A 1 89 ? 8.077 -2.319 12.268 1.00 92.12 89 TYR A N 1
ATOM 636 C CA . TYR A 1 89 ? 8.195 -1.534 11.046 1.00 92.12 89 TYR A CA 1
ATOM 637 C C . TYR A 1 89 ? 9.499 -0.722 11.037 1.00 92.12 89 TYR A C 1
ATOM 639 O O . TYR A 1 89 ? 10.205 -0.668 10.027 1.00 92.12 89 TYR A O 1
ATOM 647 N N . LYS A 1 90 ? 9.879 -0.143 12.182 1.00 91.44 90 LYS A N 1
ATOM 648 C CA . LYS A 1 90 ? 11.146 0.578 12.349 1.00 91.44 90 LYS A CA 1
ATOM 649 C C . LYS A 1 90 ? 12.362 -0.345 12.238 1.00 91.44 90 LYS A C 1
ATOM 651 O O . LYS A 1 90 ? 13.329 0.022 11.576 1.00 91.44 90 LYS A O 1
ATOM 656 N N . GLU A 1 91 ? 12.321 -1.533 12.842 1.00 91.50 91 GLU A N 1
ATOM 657 C CA . GLU A 1 91 ? 13.360 -2.565 12.681 1.00 91.50 91 GLU A CA 1
ATOM 658 C C . GLU A 1 91 ? 13.550 -2.917 11.200 1.00 91.50 91 GLU A C 1
ATOM 660 O O . GLU A 1 91 ? 14.671 -2.886 10.691 1.00 91.50 91 GLU A O 1
ATOM 665 N N . LEU A 1 92 ? 12.448 -3.158 10.486 1.00 89.94 92 LEU A N 1
ATOM 666 C CA . LEU A 1 92 ? 12.456 -3.519 9.072 1.00 89.94 92 LEU A CA 1
ATOM 667 C C . LEU A 1 92 ? 12.998 -2.383 8.196 1.00 89.94 92 LEU A C 1
ATOM 669 O O . LEU A 1 92 ? 13.878 -2.594 7.369 1.00 89.94 92 LEU A O 1
ATOM 673 N N . THR A 1 93 ? 12.532 -1.153 8.391 1.00 86.88 93 THR A N 1
ATOM 674 C CA . THR A 1 93 ? 13.028 0.007 7.628 1.00 86.88 93 THR A CA 1
ATOM 675 C C . THR A 1 93 ? 14.494 0.325 7.931 1.00 86.88 93 THR A C 1
ATOM 677 O O . THR A 1 93 ? 15.245 0.654 7.015 1.00 86.88 93 THR A O 1
ATOM 680 N N . THR A 1 94 ? 14.939 0.169 9.182 1.00 88.62 94 THR A N 1
ATOM 681 C CA . THR A 1 94 ? 16.340 0.401 9.576 1.00 88.62 94 THR A CA 1
ATOM 682 C C . THR A 1 94 ? 17.267 -0.666 8.997 1.00 88.62 94 THR A C 1
ATOM 684 O O . THR A 1 94 ? 18.310 -0.320 8.446 1.00 88.62 94 THR A O 1
ATOM 687 N N . SER A 1 95 ? 16.868 -1.941 9.050 1.00 86.81 95 SER A N 1
ATOM 688 C CA . SER A 1 95 ? 17.636 -3.056 8.479 1.00 86.81 95 SER A CA 1
ATOM 689 C C . SER A 1 95 ? 17.806 -2.939 6.961 1.00 86.81 95 SER A C 1
ATOM 691 O O . SER A 1 95 ? 18.812 -3.386 6.422 1.00 86.81 95 SER A O 1
ATOM 693 N N . ASN A 1 96 ? 16.848 -2.309 6.275 1.00 82.62 96 ASN A N 1
ATOM 694 C CA . ASN A 1 96 ? 16.851 -2.166 4.815 1.00 82.62 96 ASN A CA 1
ATOM 695 C C . ASN A 1 96 ? 17.404 -0.825 4.323 1.00 82.62 96 ASN A C 1
ATOM 697 O O . ASN A 1 96 ? 17.624 -0.642 3.125 1.00 82.62 96 ASN A O 1
ATOM 701 N N . LYS A 1 97 ? 17.668 0.115 5.237 1.00 83.12 97 LYS A N 1
ATOM 702 C CA . LYS A 1 97 ? 18.281 1.407 4.926 1.00 83.12 97 LYS A CA 1
ATOM 703 C C . LYS A 1 97 ? 19.582 1.289 4.116 1.00 83.12 97 LYS A C 1
ATOM 705 O O . LYS A 1 97 ? 19.677 2.030 3.140 1.00 83.12 97 LYS A O 1
ATOM 710 N N . PRO A 1 98 ? 20.558 0.410 4.435 1.00 78.88 98 PRO A N 1
ATOM 711 C CA . PRO A 1 98 ? 21.788 0.318 3.644 1.00 78.88 98 PRO A CA 1
ATOM 712 C C . PRO A 1 98 ? 21.536 -0.127 2.196 1.00 78.88 98 PRO A C 1
ATOM 714 O O . PRO A 1 98 ? 22.195 0.374 1.297 1.00 78.88 98 PRO A O 1
ATOM 717 N N . ILE A 1 99 ? 20.531 -0.972 1.948 1.00 76.12 99 ILE A N 1
ATOM 718 C CA . ILE A 1 99 ? 20.181 -1.438 0.595 1.00 76.12 99 ILE A CA 1
ATOM 719 C C . ILE A 1 99 ? 19.637 -0.285 -0.263 1.00 76.12 99 ILE A C 1
ATOM 721 O O . ILE A 1 99 ? 19.889 -0.225 -1.462 1.00 76.12 99 ILE A O 1
ATOM 725 N N . LEU A 1 100 ? 18.888 0.635 0.352 1.00 74.62 100 LEU A N 1
ATOM 726 C CA . LEU A 1 100 ? 18.213 1.739 -0.338 1.00 74.62 100 LEU A CA 1
ATOM 727 C C . LEU A 1 100 ? 19.005 3.049 -0.366 1.00 74.62 100 LEU A C 1
ATOM 729 O O . LEU A 1 100 ? 18.719 3.913 -1.190 1.00 74.62 100 LEU A O 1
ATOM 733 N N . SER A 1 101 ? 19.940 3.230 0.567 1.00 79.56 101 SER A N 1
ATOM 734 C CA . SER A 1 101 ? 20.625 4.513 0.774 1.00 79.56 101 SER A CA 1
ATOM 735 C C . SER A 1 101 ? 22.012 4.566 0.157 1.00 79.56 101 SER A C 1
ATOM 737 O O . SER A 1 101 ? 22.598 5.642 0.171 1.00 79.56 101 SER A O 1
ATOM 739 N N . ASP A 1 102 ? 22.553 3.447 -0.330 1.00 76.44 102 ASP A N 1
ATOM 740 C CA . ASP A 1 102 ? 23.872 3.428 -0.955 1.00 76.44 102 ASP A CA 1
ATOM 741 C C . ASP A 1 102 ? 23.725 3.848 -2.430 1.00 76.44 102 ASP A C 1
ATOM 743 O O . ASP A 1 102 ? 23.221 3.070 -3.245 1.00 76.44 102 ASP A O 1
ATOM 747 N N . PRO A 1 103 ? 24.094 5.091 -2.800 1.00 70.69 103 PRO A N 1
ATOM 748 C CA . PRO A 1 103 ? 23.903 5.589 -4.162 1.00 70.69 103 PRO A CA 1
ATOM 749 C C . PRO A 1 103 ? 24.835 4.888 -5.157 1.00 70.69 103 PRO A C 1
ATOM 751 O O . PRO A 1 103 ? 24.626 4.969 -6.365 1.00 70.69 103 PRO A O 1
ATOM 754 N N . ASP A 1 104 ? 25.878 4.230 -4.648 1.00 80.12 104 ASP A N 1
ATOM 755 C CA . ASP A 1 104 ? 26.895 3.557 -5.430 1.00 80.12 104 ASP A CA 1
ATOM 756 C C . ASP A 1 104 ? 26.831 2.046 -5.185 1.00 80.12 104 ASP A C 1
ATOM 758 O O . ASP A 1 104 ? 27.423 1.522 -4.232 1.00 80.12 104 ASP A O 1
ATOM 762 N N . PRO A 1 105 ? 26.135 1.299 -6.055 1.00 70.38 105 PRO A N 1
ATOM 763 C CA . PRO A 1 105 ? 26.029 -0.132 -5.890 1.00 70.38 105 PRO A CA 1
ATOM 764 C C . PRO A 1 105 ? 27.386 -0.846 -6.010 1.00 70.38 105 PRO A C 1
ATOM 766 O O . PRO A 1 105 ? 27.483 -2.009 -5.632 1.00 70.38 105 PRO A O 1
ATOM 769 N N . THR A 1 106 ? 28.444 -0.195 -6.486 1.00 77.06 106 THR A N 1
ATOM 770 C CA . THR A 1 106 ? 29.752 -0.843 -6.643 1.00 77.06 106 THR A CA 1
ATOM 771 C C . THR A 1 106 ? 30.575 -0.889 -5.351 1.00 77.06 106 THR A C 1
ATOM 773 O O . THR A 1 106 ? 31.556 -1.624 -5.286 1.00 77.06 106 THR A O 1
ATOM 776 N N . LYS A 1 107 ? 30.173 -0.148 -4.305 1.00 78.19 107 LYS A N 1
ATOM 777 C CA . LYS A 1 107 ? 30.935 -0.021 -3.048 1.00 78.19 107 LYS A CA 1
ATOM 778 C C . LYS A 1 107 ? 30.600 -1.042 -1.968 1.00 78.19 107 LYS A C 1
ATOM 780 O O . LYS A 1 107 ? 31.357 -1.152 -1.004 1.00 78.19 107 LYS A O 1
ATOM 785 N N . SER A 1 108 ? 29.512 -1.799 -2.097 1.00 79.31 108 SER A N 1
ATOM 786 C CA . SER A 1 108 ? 29.272 -2.898 -1.159 1.00 79.31 108 SER A CA 1
ATOM 787 C C . SER A 1 108 ? 29.991 -4.160 -1.599 1.00 79.31 108 SER A C 1
ATOM 789 O O . SER A 1 108 ? 29.989 -4.495 -2.781 1.00 79.31 108 SER A O 1
ATOM 791 N N . ASN A 1 109 ? 30.437 -4.942 -0.624 1.00 85.50 109 ASN A N 1
ATOM 792 C CA . ASN A 1 109 ? 30.911 -6.307 -0.848 1.00 85.50 109 ASN A CA 1
ATOM 793 C C . ASN A 1 109 ? 29.776 -7.295 -1.209 1.00 85.50 109 ASN A C 1
ATOM 795 O O . ASN A 1 109 ? 30.041 -8.480 -1.400 1.00 85.50 109 ASN A O 1
ATOM 799 N N . GLU A 1 110 ? 28.517 -6.846 -1.276 1.00 85.38 110 GLU A N 1
ATOM 800 C CA . GLU A 1 110 ? 27.372 -7.678 -1.646 1.00 85.38 110 GLU A CA 1
ATOM 801 C C . GLU A 1 110 ? 27.178 -7.732 -3.163 1.00 85.38 110 GLU A C 1
ATOM 803 O O . GLU A 1 110 ? 27.258 -6.723 -3.868 1.00 85.38 110 GLU A O 1
ATOM 808 N N . THR A 1 111 ? 26.861 -8.922 -3.672 1.00 89.62 111 THR A N 1
ATOM 809 C CA . THR A 1 111 ? 26.512 -9.091 -5.081 1.00 89.62 111 THR A CA 1
ATOM 810 C C . THR A 1 111 ? 25.157 -8.433 -5.385 1.00 89.62 111 THR A C 1
ATOM 812 O O . THR A 1 111 ? 24.291 -8.356 -4.505 1.00 89.62 111 THR A O 1
ATOM 815 N N . PRO A 1 112 ? 24.916 -7.990 -6.635 1.00 85.75 112 PRO A N 1
ATOM 816 C CA . PRO A 1 112 ? 23.607 -7.482 -7.051 1.00 85.75 112 PRO A CA 1
ATOM 817 C C . PRO A 1 112 ? 22.449 -8.437 -6.718 1.00 85.75 112 PRO A C 1
ATOM 819 O O . PRO A 1 112 ? 21.401 -7.991 -6.253 1.00 85.75 112 PRO A O 1
ATOM 822 N N . ASP A 1 113 ? 22.665 -9.748 -6.867 1.00 86.62 113 ASP A N 1
ATOM 823 C CA . ASP A 1 113 ? 21.672 -10.779 -6.547 1.00 86.62 113 ASP A CA 1
ATOM 824 C C . ASP A 1 113 ? 21.344 -10.841 -5.050 1.00 86.62 113 ASP A C 1
ATOM 826 O O . ASP A 1 113 ? 20.175 -10.956 -4.678 1.00 86.62 113 ASP A O 1
ATOM 830 N N . ALA A 1 114 ? 22.355 -10.737 -4.178 1.00 89.06 114 ALA A N 1
ATOM 831 C CA . ALA A 1 114 ? 22.155 -10.740 -2.729 1.00 89.06 114 ALA A CA 1
ATOM 832 C C . ALA A 1 114 ? 21.331 -9.525 -2.283 1.00 89.06 114 ALA A C 1
ATOM 834 O O . ALA A 1 114 ? 20.380 -9.670 -1.515 1.00 89.06 114 ALA A O 1
ATOM 835 N N . ARG A 1 115 ? 21.624 -8.347 -2.844 1.00 84.81 115 ARG A N 1
ATOM 836 C CA . ARG A 1 115 ? 20.865 -7.117 -2.584 1.00 84.81 115 ARG A CA 1
ATOM 837 C C . ARG A 1 115 ? 19.434 -7.197 -3.082 1.00 84.81 115 ARG A C 1
ATOM 839 O O . ARG A 1 115 ? 18.517 -6.828 -2.355 1.00 84.81 115 ARG A O 1
ATOM 846 N N . PHE A 1 116 ? 19.228 -7.697 -4.300 1.00 85.38 116 PHE A N 1
ATOM 847 C CA . PHE A 1 116 ? 17.884 -7.865 -4.847 1.00 85.38 116 PHE A CA 1
ATOM 848 C C . PHE A 1 116 ? 17.065 -8.854 -4.013 1.00 85.38 116 PHE A C 1
ATOM 850 O O . PHE A 1 116 ? 15.896 -8.605 -3.718 1.00 85.38 116 PHE A O 1
ATOM 857 N N . LYS A 1 117 ? 17.688 -9.953 -3.573 1.00 89.69 117 LYS A N 1
ATOM 858 C CA . LYS A 1 117 ? 17.064 -10.917 -2.669 1.00 89.69 117 LYS A CA 1
ATOM 859 C C . LYS A 1 117 ? 16.685 -10.274 -1.332 1.00 89.69 117 LYS A C 1
ATOM 861 O O . LYS A 1 117 ? 15.528 -10.383 -0.934 1.00 89.69 117 LYS A O 1
ATOM 866 N N . ALA A 1 118 ? 17.608 -9.560 -0.686 1.00 87.81 118 ALA A N 1
ATOM 867 C CA . ALA A 1 118 ? 17.347 -8.873 0.578 1.00 87.81 118 ALA A CA 1
ATOM 868 C C . ALA A 1 118 ? 16.241 -7.811 0.434 1.00 87.81 118 ALA A C 1
ATOM 870 O O . ALA A 1 118 ? 15.339 -7.728 1.264 1.00 87.81 118 ALA A O 1
ATOM 871 N N . PHE A 1 119 ? 16.238 -7.063 -0.671 1.00 84.44 119 PHE A N 1
ATOM 872 C CA . PHE A 1 119 ? 15.180 -6.108 -0.996 1.00 84.44 119 PHE A CA 1
ATOM 873 C C . PHE A 1 119 ? 13.813 -6.779 -1.197 1.00 84.44 119 PHE A C 1
ATOM 875 O O . PHE A 1 119 ? 12.789 -6.286 -0.723 1.00 84.44 119 PHE A O 1
ATOM 882 N N . LYS A 1 120 ? 13.773 -7.929 -1.874 1.00 86.56 120 LYS A N 1
ATOM 883 C CA . LYS A 1 120 ? 12.538 -8.695 -2.058 1.00 86.56 120 LYS A CA 1
ATOM 884 C C . LYS A 1 120 ? 11.995 -9.212 -0.724 1.00 86.56 120 LYS A C 1
ATOM 886 O O . LYS A 1 120 ? 10.803 -9.063 -0.460 1.00 86.56 120 LYS A O 1
ATOM 891 N N . GLU A 1 121 ? 12.856 -9.779 0.118 1.00 88.69 121 GLU A N 1
ATOM 892 C CA . GLU A 1 121 ? 12.493 -10.266 1.457 1.00 88.69 121 GLU A CA 1
ATOM 893 C C . GLU A 1 121 ? 12.003 -9.122 2.356 1.00 88.69 121 GLU A C 1
ATOM 895 O O . GLU A 1 121 ? 10.998 -9.263 3.051 1.00 88.69 121 GLU A O 1
ATOM 900 N N . ALA A 1 122 ? 12.642 -7.954 2.272 1.00 87.06 122 ALA A N 1
ATOM 901 C CA . ALA A 1 122 ? 12.223 -6.726 2.934 1.00 87.06 122 ALA A CA 1
ATOM 902 C C . ALA A 1 122 ? 10.812 -6.277 2.536 1.00 87.06 122 ALA A C 1
ATOM 904 O O . ALA A 1 122 ? 9.980 -5.989 3.402 1.00 87.06 122 ALA A O 1
ATOM 905 N N . ILE A 1 123 ? 10.531 -6.232 1.230 1.00 85.69 123 ILE A N 1
ATOM 906 C CA . ILE A 1 123 ? 9.199 -5.907 0.711 1.00 85.69 123 ILE A CA 1
ATOM 907 C C . ILE A 1 123 ? 8.178 -6.928 1.211 1.00 85.69 123 ILE A C 1
ATOM 909 O O . ILE A 1 123 ? 7.115 -6.543 1.691 1.00 85.69 123 ILE A O 1
ATOM 913 N N . GLU A 1 124 ? 8.484 -8.222 1.122 1.00 87.00 124 GLU A N 1
ATOM 914 C CA . GLU A 1 124 ? 7.572 -9.282 1.550 1.00 87.00 124 GLU A CA 1
ATOM 915 C C . GLU A 1 124 ? 7.267 -9.204 3.051 1.00 87.00 124 GLU A C 1
ATOM 917 O O . GLU A 1 124 ? 6.103 -9.285 3.450 1.00 87.00 124 GLU A O 1
ATOM 922 N N . ALA A 1 125 ? 8.286 -8.978 3.880 1.00 89.56 125 ALA A N 1
ATOM 923 C CA . ALA A 1 125 ? 8.120 -8.803 5.314 1.00 89.56 125 ALA A CA 1
ATOM 924 C C . ALA A 1 125 ? 7.300 -7.541 5.643 1.00 89.56 125 ALA A C 1
ATOM 926 O O . ALA A 1 125 ? 6.409 -7.602 6.489 1.00 89.56 125 ALA A O 1
ATOM 927 N N . SER A 1 126 ? 7.515 -6.428 4.931 1.00 87.38 126 SER A N 1
ATOM 928 C CA . SER A 1 126 ? 6.716 -5.202 5.089 1.00 87.38 126 SER A CA 1
ATOM 929 C C . SER A 1 126 ? 5.247 -5.428 4.710 1.00 87.38 126 SER A C 1
ATOM 931 O O . SER A 1 126 ? 4.337 -5.065 5.458 1.00 87.38 126 SER A O 1
ATOM 933 N N . ASN A 1 127 ? 5.011 -6.118 3.588 1.00 85.44 127 ASN A N 1
ATOM 934 C CA . ASN A 1 127 ? 3.671 -6.432 3.091 1.00 85.44 127 ASN A CA 1
ATOM 935 C C . ASN A 1 127 ? 2.885 -7.347 4.033 1.00 85.44 127 ASN A C 1
ATOM 937 O O . ASN A 1 127 ? 1.663 -7.238 4.085 1.00 85.44 127 ASN A O 1
ATOM 941 N N . LYS A 1 128 ? 3.559 -8.244 4.765 1.00 91.94 128 LYS A N 1
ATOM 942 C CA . LYS A 1 128 ? 2.927 -9.148 5.741 1.00 91.94 128 LYS A CA 1
ATOM 943 C C . LYS A 1 128 ? 2.734 -8.509 7.113 1.00 91.94 128 LYS A C 1
ATOM 945 O O . LYS A 1 128 ? 1.769 -8.823 7.804 1.00 91.94 128 LYS A O 1
ATOM 950 N N . LEU A 1 129 ? 3.600 -7.572 7.498 1.00 93.25 129 LEU A N 1
ATOM 951 C CA . LEU A 1 129 ? 3.576 -6.993 8.838 1.00 93.25 129 LEU A CA 1
ATOM 952 C C . LEU A 1 129 ? 2.232 -6.323 9.154 1.00 93.25 129 LEU A C 1
ATOM 954 O O . LEU A 1 129 ? 1.635 -6.576 10.196 1.00 93.25 129 LEU A O 1
ATOM 958 N N . ARG A 1 130 ? 1.725 -5.482 8.251 1.00 91.88 130 ARG A N 1
ATOM 959 C CA . ARG A 1 130 ? 0.452 -4.785 8.473 1.00 91.88 130 ARG A CA 1
ATOM 960 C C . ARG A 1 130 ? -0.760 -5.730 8.559 1.00 91.88 130 ARG A C 1
ATOM 962 O O . ARG A 1 130 ? -1.491 -5.609 9.542 1.00 91.88 130 ARG A O 1
ATOM 969 N N . PRO A 1 131 ? -1.013 -6.651 7.604 1.00 91.50 131 PRO A N 1
ATOM 970 C CA . PRO A 1 131 ? -2.156 -7.560 7.690 1.00 91.50 131 PRO A CA 1
ATOM 971 C C . PRO A 1 131 ? -2.091 -8.479 8.914 1.00 91.50 131 PRO A C 1
ATOM 973 O O . PRO A 1 131 ? -3.125 -8.693 9.540 1.00 91.50 131 PRO A O 1
ATOM 976 N N . ASP A 1 132 ? -0.907 -8.938 9.331 1.00 95.50 132 ASP A N 1
ATOM 977 C CA . ASP A 1 132 ? -0.768 -9.774 10.531 1.00 95.50 132 ASP A CA 1
ATOM 978 C C . ASP A 1 132 ? -1.205 -9.035 11.804 1.00 95.50 132 ASP A C 1
ATOM 980 O O . ASP A 1 132 ? -1.888 -9.593 12.668 1.00 95.50 132 ASP A O 1
ATOM 984 N N . TYR A 1 133 ? -0.822 -7.764 11.935 1.00 96.56 133 TYR A N 1
ATOM 985 C CA . TYR A 1 133 ? -1.223 -6.937 13.072 1.00 96.56 133 TYR A CA 1
ATOM 986 C C . TYR A 1 133 ? -2.689 -6.505 12.978 1.00 96.56 133 TYR A C 1
ATOM 988 O O . TYR A 1 133 ? -3.380 -6.493 13.995 1.00 96.56 133 TYR A O 1
ATOM 996 N N . LEU A 1 134 ? -3.208 -6.245 11.777 1.00 94.50 134 LEU A N 1
ATOM 997 C CA . LEU A 1 134 ? -4.635 -5.995 11.574 1.00 94.50 134 LEU A CA 1
ATOM 998 C C . LEU A 1 134 ? -5.489 -7.211 11.944 1.00 94.50 134 LEU A C 1
ATOM 1000 O O . LEU A 1 134 ? -6.491 -7.044 12.627 1.00 94.50 134 LEU A O 1
ATOM 1004 N N . ALA A 1 135 ? -5.074 -8.426 11.586 1.00 96.38 135 ALA A N 1
ATOM 1005 C CA . ALA A 1 135 ? -5.780 -9.648 11.966 1.00 96.38 135 ALA A CA 1
ATOM 1006 C C . ALA A 1 135 ? -5.767 -9.877 13.488 1.00 96.38 135 ALA A C 1
ATOM 1008 O O . ALA A 1 135 ? -6.730 -10.389 14.058 1.00 96.38 135 ALA A O 1
ATOM 1009 N N . LYS A 1 136 ? -4.685 -9.489 14.179 1.00 97.38 136 LYS A N 1
ATOM 1010 C CA . LYS A 1 136 ? -4.646 -9.482 15.652 1.00 97.38 136 LYS A CA 1
ATOM 1011 C C . LYS A 1 136 ? -5.593 -8.428 16.229 1.00 97.38 136 LYS A C 1
ATOM 1013 O O . LYS A 1 136 ? -6.281 -8.723 17.198 1.00 97.38 136 LYS A O 1
ATOM 1018 N N . PHE A 1 137 ? -5.656 -7.244 15.623 1.00 97.25 137 PHE A N 1
ATOM 1019 C CA . PHE A 1 137 ? -6.565 -6.179 16.039 1.00 97.25 137 PHE A CA 1
ATOM 1020 C C . PHE A 1 137 ? -8.038 -6.557 15.832 1.00 97.25 137 PHE A C 1
ATOM 1022 O O . PHE A 1 137 ? -8.838 -6.382 16.740 1.00 97.25 137 PHE A O 1
ATOM 1029 N N . GLU A 1 138 ? -8.394 -7.170 14.702 1.00 96.75 138 GLU A N 1
ATOM 1030 C CA . GLU A 1 138 ? -9.756 -7.649 14.414 1.00 96.75 138 GLU A CA 1
ATOM 1031 C C . GLU A 1 138 ? -10.285 -8.646 15.451 1.00 96.75 138 GLU A C 1
ATOM 1033 O O . GLU A 1 138 ? -11.487 -8.685 15.707 1.00 96.75 138 GLU A O 1
ATOM 1038 N N . LYS A 1 139 ? -9.403 -9.434 16.079 1.00 97.88 139 LYS A N 1
ATOM 1039 C CA . LYS A 1 139 ? -9.776 -10.356 17.166 1.00 97.88 139 LYS A CA 1
ATOM 1040 C C . LYS A 1 139 ? -10.159 -9.638 18.461 1.00 97.88 139 LYS A C 1
ATOM 1042 O O . LYS A 1 139 ? -10.822 -10.246 19.293 1.00 97.88 139 LYS A O 1
ATOM 1047 N N . LEU A 1 140 ? -9.744 -8.382 18.631 1.00 97.38 140 LEU A N 1
ATOM 1048 C CA . LEU A 1 140 ? -10.114 -7.539 19.771 1.00 97.38 140 LEU A CA 1
ATOM 1049 C C . LEU A 1 140 ? -11.458 -6.831 19.553 1.00 97.38 140 LEU A C 1
ATOM 1051 O O . LEU A 1 140 ? -12.013 -6.282 20.503 1.00 97.38 140 LEU A O 1
ATOM 1055 N N . LEU A 1 141 ? -11.970 -6.815 18.319 1.00 98.06 141 LEU A N 1
ATOM 1056 C CA . LEU A 1 141 ? -13.175 -6.082 17.942 1.00 98.06 141 LEU A CA 1
ATOM 1057 C C . LEU A 1 141 ? -14.440 -6.9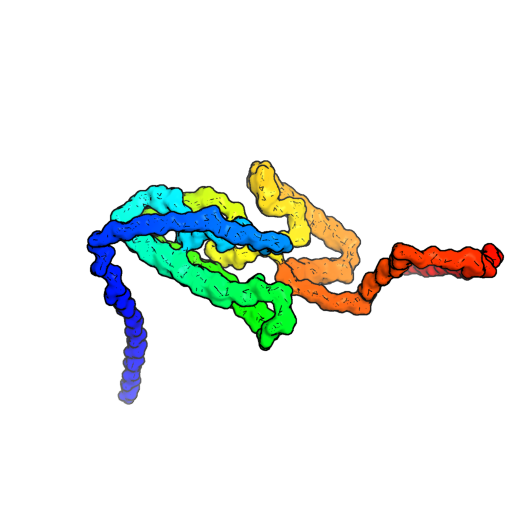33 18.068 1.00 98.06 141 LEU A C 1
ATOM 1059 O O . LEU A 1 141 ? -14.440 -8.136 17.792 1.00 98.06 141 LEU A O 1
ATOM 1063 N N . THR A 1 142 ? -15.548 -6.274 18.406 1.00 98.44 142 THR A N 1
ATOM 1064 C CA . THR A 1 142 ? -16.894 -6.847 18.276 1.00 98.44 142 THR A CA 1
ATOM 1065 C C . THR A 1 142 ? -17.308 -6.927 16.806 1.00 98.44 142 THR A C 1
ATOM 1067 O O . THR A 1 142 ? -16.707 -6.293 15.937 1.00 98.44 142 THR A O 1
ATOM 1070 N N . ASP A 1 143 ? -18.355 -7.691 16.496 1.00 98.25 143 ASP A N 1
ATOM 1071 C CA . ASP A 1 143 ? -18.787 -7.868 15.105 1.00 98.25 143 ASP A CA 1
ATOM 1072 C C . ASP A 1 143 ? -19.286 -6.570 14.455 1.00 98.25 143 ASP A C 1
ATOM 1074 O O . ASP A 1 143 ? -19.062 -6.356 13.264 1.00 98.25 143 ASP A O 1
ATOM 1078 N N . ASP A 1 144 ? -19.883 -5.659 15.227 1.00 98.06 144 ASP A N 1
ATOM 1079 C CA . ASP A 1 144 ? -20.275 -4.344 14.713 1.00 98.06 144 ASP A CA 1
ATOM 1080 C C . ASP A 1 144 ? -19.062 -3.441 14.468 1.00 98.06 144 ASP A C 1
ATOM 1082 O O . ASP A 1 144 ? -18.986 -2.778 13.436 1.00 98.06 144 ASP A O 1
ATOM 1086 N N . GLN A 1 145 ? -18.052 -3.490 15.340 1.00 98.06 145 GLN A N 1
ATOM 1087 C CA . GLN A 1 145 ? -16.799 -2.765 15.124 1.00 98.06 145 GLN A CA 1
ATOM 1088 C C . GLN A 1 145 ? -16.037 -3.284 13.899 1.00 98.06 145 GLN A C 1
ATOM 1090 O O . GLN A 1 145 ? -15.421 -2.491 13.191 1.00 98.06 145 GLN A O 1
ATOM 1095 N N . LYS A 1 146 ? -16.095 -4.588 13.598 1.00 97.75 146 LYS A N 1
ATOM 1096 C CA . LYS A 1 146 ? -15.507 -5.144 12.365 1.00 97.75 146 LYS A CA 1
ATOM 1097 C C . LYS A 1 146 ? -16.168 -4.571 11.110 1.00 97.75 146 LYS A C 1
ATOM 1099 O O . LYS A 1 146 ? -15.462 -4.230 10.166 1.00 97.75 146 LYS A O 1
ATOM 1104 N N . LYS A 1 147 ? -17.493 -4.379 11.108 1.00 97.56 147 LYS A N 1
ATOM 1105 C CA . LYS A 1 147 ? -18.192 -3.713 9.991 1.00 97.56 147 LYS A CA 1
ATOM 1106 C C . LYS A 1 147 ? -17.718 -2.269 9.822 1.00 97.56 147 LYS A C 1
ATOM 1108 O O . LYS A 1 147 ? -17.419 -1.859 8.703 1.00 97.56 147 LYS A O 1
ATOM 1113 N N . THR A 1 148 ? -17.592 -1.526 10.922 1.00 96.31 148 THR A N 1
ATOM 1114 C CA . THR A 1 148 ? -17.049 -0.160 10.896 1.00 96.31 148 THR A CA 1
ATOM 1115 C C . THR A 1 148 ? -15.593 -0.1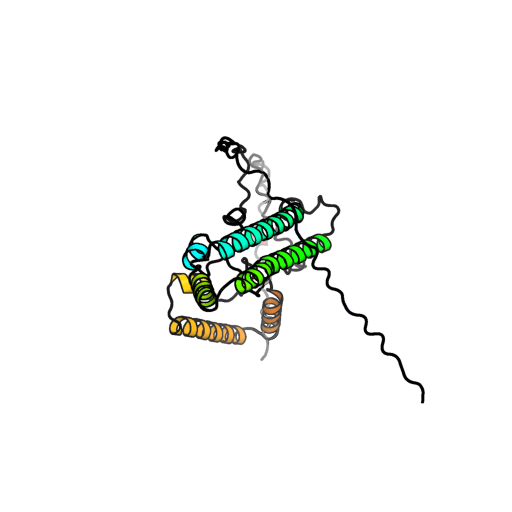44 10.429 1.00 96.31 148 THR A C 1
ATOM 1117 O O . THR A 1 148 ? -15.201 0.745 9.681 1.00 96.31 148 THR A O 1
ATOM 1120 N N . LEU A 1 149 ? -14.782 -1.139 10.806 1.00 95.19 149 LEU A N 1
ATOM 1121 C CA . LEU A 1 149 ? -13.408 -1.281 10.320 1.00 95.19 149 LEU A CA 1
ATOM 1122 C C . LEU A 1 149 ? -13.375 -1.480 8.800 1.00 95.19 149 LEU A C 1
ATOM 1124 O O . LEU A 1 149 ? -12.550 -0.865 8.125 1.00 95.19 149 LEU A O 1
ATOM 1128 N N . ASP A 1 150 ? -14.269 -2.304 8.257 1.00 93.75 150 ASP A N 1
ATOM 1129 C CA . ASP A 1 150 ? -14.386 -2.510 6.813 1.00 93.75 150 ASP A CA 1
ATOM 1130 C C . ASP A 1 150 ? -14.851 -1.247 6.082 1.00 93.75 150 ASP A C 1
ATOM 1132 O O . ASP A 1 150 ? -14.359 -0.953 4.993 1.00 93.75 150 ASP A O 1
ATOM 1136 N N . GLU A 1 151 ? -15.752 -0.465 6.676 1.00 92.88 151 GLU A N 1
ATOM 1137 C CA . GLU A 1 151 ? -16.148 0.842 6.146 1.00 92.88 151 GLU A CA 1
ATOM 1138 C C . GLU A 1 151 ? -14.977 1.831 6.160 1.00 92.88 151 GLU A C 1
ATOM 1140 O O . GLU A 1 151 ? -14.644 2.391 5.118 1.00 92.88 151 GLU A O 1
ATOM 1145 N N . VAL A 1 152 ? -14.267 1.958 7.287 1.00 91.25 152 VAL A N 1
ATOM 1146 C CA . VAL A 1 152 ? -13.050 2.779 7.406 1.00 91.25 152 VAL A CA 1
ATOM 1147 C C . VAL A 1 152 ? -12.011 2.370 6.358 1.00 91.25 152 VAL A C 1
ATOM 1149 O O . VAL A 1 152 ? -11.388 3.229 5.738 1.00 91.25 152 VAL A O 1
ATOM 1152 N N . ARG A 1 153 ? -11.832 1.068 6.104 1.00 88.69 153 ARG A N 1
ATOM 1153 C CA . ARG A 1 153 ? -10.924 0.563 5.059 1.00 88.69 153 ARG A CA 1
ATOM 1154 C C . ARG A 1 153 ? -11.350 0.958 3.647 1.00 88.69 153 ARG A C 1
ATOM 1156 O O . ARG A 1 153 ? -10.473 1.193 2.821 1.00 88.69 153 ARG A O 1
ATOM 1163 N N . ARG A 1 154 ? -12.655 1.022 3.364 1.00 87.88 154 ARG A N 1
ATOM 1164 C CA . ARG A 1 154 ? -13.194 1.467 2.064 1.00 87.88 154 ARG A CA 1
ATOM 1165 C C . ARG A 1 154 ? -13.126 2.982 1.892 1.00 87.88 154 ARG A C 1
ATOM 1167 O O . ARG A 1 154 ? -12.940 3.452 0.775 1.00 87.88 154 ARG A O 1
ATOM 1174 N N . GLU A 1 155 ? -13.303 3.731 2.977 1.00 83.12 155 GLU A N 1
ATOM 1175 C CA . GLU A 1 155 ? -13.240 5.195 2.977 1.00 83.12 155 GLU A CA 1
ATOM 1176 C C . GLU A 1 155 ? -11.820 5.733 2.837 1.00 83.12 155 GLU A C 1
ATOM 1178 O O . GLU A 1 155 ? -11.632 6.830 2.304 1.00 83.12 155 GLU A O 1
ATOM 1183 N N . LEU A 1 156 ? -10.819 4.998 3.337 1.00 75.12 156 LEU A N 1
ATOM 1184 C CA . LEU A 1 156 ? -9.435 5.368 3.100 1.00 75.12 156 LEU A CA 1
ATOM 1185 C C . LEU A 1 156 ? -9.240 5.440 1.584 1.00 75.12 156 LEU A C 1
ATOM 1187 O O . LEU A 1 156 ? -9.476 4.441 0.899 1.00 75.12 156 LEU A O 1
ATOM 1191 N N . PRO A 1 157 ? -8.849 6.611 1.042 1.00 61.94 157 PRO A N 1
ATOM 1192 C CA . PRO A 1 157 ? -8.680 6.755 -0.385 1.00 61.94 157 PRO A CA 1
ATOM 1193 C C . PRO A 1 157 ? -7.724 5.656 -0.829 1.00 61.94 157 PRO A C 1
ATOM 1195 O O . PRO A 1 157 ? -6.576 5.606 -0.390 1.00 61.94 157 PRO A O 1
ATOM 1198 N N . VAL A 1 158 ? -8.191 4.792 -1.730 1.00 54.72 158 VAL A N 1
ATOM 1199 C CA . VAL A 1 158 ? -7.403 3.725 -2.375 1.00 54.72 158 VAL A CA 1
ATOM 1200 C C . VAL A 1 158 ? -6.287 4.323 -3.265 1.00 54.72 158 VAL A C 1
ATOM 1202 O O . VAL A 1 158 ? -5.747 3.680 -4.159 1.00 54.72 158 VAL A O 1
ATOM 1205 N N . GLY A 1 159 ? -5.944 5.596 -3.056 1.00 44.00 159 GLY A N 1
ATOM 1206 C CA . GLY A 1 159 ? -4.868 6.309 -3.705 1.00 44.00 159 GLY A CA 1
ATOM 1207 C C . GLY A 1 159 ? -3.542 5.899 -3.090 1.00 44.00 159 GLY A C 1
ATOM 1208 O O . GLY A 1 159 ? -3.243 6.278 -1.965 1.00 44.00 159 GLY A O 1
ATOM 1209 N N . ASN A 1 160 ? -2.756 5.145 -3.855 1.00 43.44 160 ASN A N 1
ATOM 1210 C CA . ASN A 1 160 ? -1.304 4.965 -3.737 1.00 43.44 160 ASN A CA 1
ATOM 1211 C C . ASN A 1 160 ? -0.679 4.525 -2.396 1.00 43.44 160 ASN A C 1
ATOM 1213 O O . ASN A 1 160 ? 0.519 4.259 -2.388 1.00 43.44 160 ASN A O 1
ATOM 1217 N N . PHE A 1 161 ? -1.417 4.428 -1.288 1.00 37.34 161 PHE A N 1
ATOM 1218 C CA . PHE A 1 161 ? -0.837 4.269 0.055 1.00 37.34 161 PHE A CA 1
ATOM 1219 C C . PHE A 1 161 ? -1.324 3.050 0.842 1.00 37.34 161 PHE A C 1
ATOM 1221 O O . PHE A 1 161 ? -0.791 2.747 1.910 1.00 37.34 161 PHE A O 1
ATOM 1228 N N . ALA A 1 162 ? -2.282 2.303 0.302 1.00 42.12 162 ALA A N 1
ATOM 1229 C CA . ALA A 1 162 ? -2.583 0.961 0.768 1.00 42.12 162 ALA A CA 1
ATOM 1230 C C . ALA A 1 162 ? -2.248 -0.005 -0.374 1.00 42.12 162 ALA A C 1
ATOM 1232 O O . ALA A 1 162 ? -2.994 -0.044 -1.357 1.00 42.12 162 ALA A O 1
ATOM 1233 N N . PRO A 1 163 ? -1.140 -0.772 -0.303 1.00 41.09 163 PRO A N 1
ATOM 1234 C CA . PRO A 1 163 ? -1.044 -1.957 -1.132 1.00 41.09 163 PRO A CA 1
ATOM 1235 C C . PRO A 1 163 ? -2.276 -2.785 -0.780 1.00 41.09 163 PRO A C 1
ATOM 1237 O O . PRO A 1 163 ? -2.534 -3.063 0.394 1.00 41.09 163 PRO A O 1
ATOM 1240 N N . ASN A 1 164 ? -3.085 -3.066 -1.795 1.00 38.25 164 ASN A N 1
ATOM 1241 C CA . ASN A 1 164 ? -4.208 -3.981 -1.716 1.00 38.25 164 ASN A CA 1
ATOM 1242 C C . ASN A 1 164 ? -3.798 -5.163 -0.822 1.00 38.25 164 ASN A C 1
ATOM 1244 O O . ASN A 1 164 ? -2.732 -5.733 -1.049 1.00 38.25 164 ASN A O 1
ATOM 1248 N N . LEU A 1 165 ? -4.569 -5.433 0.232 1.00 38.22 165 LEU A N 1
ATOM 1249 C CA . LEU A 1 165 ? -4.224 -6.265 1.391 1.00 38.22 165 LEU A CA 1
ATOM 1250 C C . LEU A 1 165 ? -3.968 -7.741 0.989 1.00 38.22 165 LEU A C 1
ATOM 1252 O O . LEU A 1 165 ? -4.789 -8.614 1.247 1.00 38.22 165 LEU A O 1
ATOM 1256 N N . GLY A 1 166 ? -2.852 -8.011 0.303 1.00 39.62 166 GLY A N 1
ATOM 1257 C CA . GLY A 1 166 ? -2.507 -9.311 -0.289 1.00 39.62 166 GLY A CA 1
ATOM 1258 C C . GLY A 1 166 ? -1.927 -9.279 -1.714 1.00 39.62 166 GLY A C 1
ATOM 1259 O O . GLY A 1 166 ? -1.585 -10.335 -2.240 1.00 39.62 166 GLY A O 1
ATOM 1260 N N . GLY A 1 167 ? -1.788 -8.112 -2.352 1.00 36.16 167 GLY A N 1
ATOM 1261 C CA . GLY A 1 167 ? -1.126 -7.963 -3.652 1.00 36.16 167 GLY A CA 1
ATOM 1262 C C . GLY A 1 167 ? 0.205 -7.218 -3.514 1.00 36.16 167 GLY A C 1
ATOM 1263 O O . GLY A 1 167 ? 0.248 -6.225 -2.786 1.00 36.16 167 GLY A O 1
ATOM 1264 N N . PRO A 1 168 ? 1.292 -7.658 -4.177 1.00 35.50 168 PRO A N 1
ATOM 1265 C CA . PRO A 1 168 ?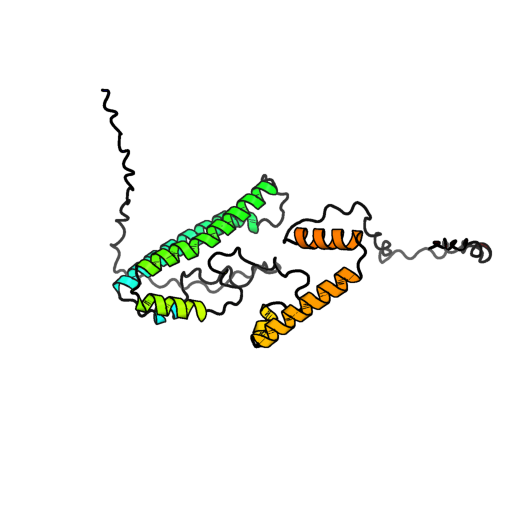 2.567 -6.955 -4.119 1.00 35.50 168 PRO A CA 1
ATOM 1266 C C . PRO A 1 168 ? 2.385 -5.474 -4.503 1.00 35.50 168 PRO A C 1
ATOM 1268 O O . PRO A 1 168 ? 1.611 -5.176 -5.418 1.00 35.50 168 PRO A O 1
ATOM 1271 N N . PRO A 1 169 ? 3.056 -4.546 -3.797 1.00 40.56 169 PRO A N 1
ATOM 1272 C CA . PRO A 1 169 ? 2.936 -3.114 -4.005 1.00 40.56 169 PRO A CA 1
ATOM 1273 C C . PRO A 1 169 ? 3.199 -2.788 -5.469 1.00 40.56 169 PRO A C 1
ATOM 1275 O O . PRO A 1 169 ? 4.324 -2.889 -5.953 1.00 40.56 169 PRO A O 1
ATOM 1278 N N . ASN A 1 170 ? 2.152 -2.360 -6.167 1.00 41.69 170 ASN A N 1
ATOM 1279 C CA . ASN A 1 170 ? 2.219 -1.893 -7.545 1.00 41.69 170 ASN A CA 1
ATOM 1280 C C . ASN A 1 170 ? 2.786 -0.455 -7.577 1.00 41.69 170 ASN A C 1
ATOM 1282 O O . ASN A 1 170 ? 2.225 0.435 -8.209 1.00 41.69 170 ASN A O 1
ATOM 1286 N N . PHE A 1 171 ? 3.872 -0.206 -6.833 1.00 38.56 171 PHE A N 1
ATOM 1287 C CA . PHE A 1 171 ? 4.612 1.054 -6.845 1.00 38.56 171 PHE A CA 1
ATOM 1288 C C . PHE A 1 171 ? 5.203 1.219 -8.245 1.00 38.56 171 PHE A C 1
ATOM 1290 O O . PHE A 1 171 ? 6.213 0.606 -8.548 1.00 38.56 171 PHE A O 1
ATOM 1297 N N . TYR A 1 172 ? 4.547 1.989 -9.116 1.00 40.53 172 TYR A N 1
ATOM 1298 C CA . TYR A 1 172 ? 5.065 2.484 -10.407 1.00 40.53 172 TYR A CA 1
ATOM 1299 C C . TYR A 1 172 ? 5.563 1.459 -11.441 1.00 40.53 172 TYR A C 1
ATOM 1301 O O . TYR A 1 172 ? 5.977 1.832 -12.533 1.00 40.53 172 TYR A O 1
ATOM 1309 N N . PHE A 1 173 ? 5.461 0.172 -11.145 1.00 37.50 173 PHE A N 1
ATOM 1310 C CA . PHE A 1 173 ? 6.134 -0.886 -11.886 1.00 37.50 173 PHE A CA 1
ATOM 1311 C C . PHE A 1 173 ? 5.162 -1.767 -12.692 1.00 37.50 173 PHE A C 1
ATOM 1313 O O . PHE A 1 173 ? 5.559 -2.724 -13.337 1.00 37.50 173 PHE A O 1
ATOM 1320 N N . GLY A 1 174 ? 3.874 -1.426 -12.713 1.00 42.78 174 GLY A N 1
ATOM 1321 C CA . GLY A 1 174 ? 2.845 -2.219 -13.386 1.00 42.78 174 GLY A CA 1
ATOM 1322 C C . GLY A 1 174 ? 1.854 -1.393 -14.188 1.00 42.78 174 GLY A C 1
ATOM 1323 O O . GLY A 1 174 ? 0.719 -1.834 -14.363 1.00 42.78 174 GLY A O 1
ATOM 1324 N N . GLN A 1 175 ? 2.237 -0.204 -14.669 1.00 48.19 175 GLN A N 1
ATOM 1325 C CA . GLN A 1 175 ? 1.530 0.350 -15.822 1.00 48.19 175 GLN A CA 1
ATOM 1326 C C . GLN A 1 175 ? 1.732 -0.681 -16.925 1.00 48.19 175 GLN A C 1
ATOM 1328 O O . GLN A 1 175 ? 2.839 -0.812 -17.441 1.00 48.19 175 GLN A O 1
ATOM 1333 N N . ARG A 1 176 ? 0.704 -1.485 -17.216 1.00 55.94 176 ARG A N 1
ATOM 1334 C CA . ARG A 1 176 ? 0.703 -2.309 -18.420 1.00 55.94 176 ARG A CA 1
ATOM 1335 C C . ARG A 1 176 ? 1.013 -1.337 -19.546 1.00 55.94 176 ARG A C 1
ATOM 1337 O O . ARG A 1 176 ? 0.195 -0.462 -19.820 1.00 55.94 176 ARG A O 1
ATOM 1344 N N . SER A 1 177 ? 2.209 -1.422 -20.113 1.00 54.94 177 SER A N 1
ATOM 1345 C CA . SER A 1 177 ? 2.606 -0.641 -21.273 1.00 54.94 177 SER A CA 1
ATOM 1346 C C . SER A 1 177 ? 1.585 -0.960 -22.365 1.00 54.94 177 SER A C 1
ATOM 1348 O O . SER A 1 177 ? 1.578 -2.055 -22.916 1.00 54.94 177 SER A O 1
ATOM 1350 N N . GLY A 1 178 ? 0.621 -0.058 -22.561 1.00 64.62 178 GLY A N 1
ATOM 1351 C CA . GLY A 1 178 ? -0.542 -0.283 -23.425 1.00 64.62 178 GLY A CA 1
ATOM 1352 C C . GLY A 1 178 ? -1.910 0.008 -22.801 1.00 64.62 178 GLY A C 1
ATOM 1353 O O . GLY A 1 178 ? -2.890 0.052 -23.537 1.00 64.62 178 GLY A O 1
ATOM 1354 N N . GLN A 1 179 ? -2.018 0.252 -21.489 1.00 76.38 179 GLN A N 1
ATOM 1355 C CA . GLN A 1 179 ? -3.282 0.714 -20.912 1.00 76.38 179 GLN A CA 1
ATOM 1356 C C . GLN A 1 179 ? -3.518 2.182 -21.283 1.00 76.38 179 GLN A C 1
ATOM 1358 O O . GLN A 1 179 ? -2.788 3.065 -20.841 1.00 76.38 179 GLN A O 1
ATOM 1363 N N . PHE A 1 180 ? -4.527 2.425 -22.127 1.00 82.62 180 PHE A N 1
ATOM 1364 C CA . PHE A 1 180 ? -4.785 3.733 -22.748 1.00 82.62 180 PHE A CA 1
ATOM 1365 C C . PHE A 1 180 ? -5.067 4.829 -21.714 1.00 82.62 180 PHE A C 1
ATOM 1367 O O . PHE A 1 180 ? -4.667 5.978 -21.883 1.00 82.62 180 PHE A O 1
ATOM 1374 N N . LEU A 1 181 ? -5.731 4.450 -20.617 1.00 87.31 181 LEU A N 1
ATOM 1375 C CA . LEU A 1 181 ? -5.966 5.317 -19.475 1.00 87.31 181 LEU A CA 1
ATOM 1376 C C . LEU A 1 181 ? -5.554 4.600 -18.181 1.00 87.31 181 LEU A C 1
ATOM 1378 O O . LEU A 1 181 ? -6.222 3.639 -17.789 1.00 87.31 181 LEU A O 1
ATOM 1382 N N . PRO A 1 182 ? -4.494 5.055 -17.492 1.00 84.19 182 PRO A N 1
ATOM 1383 C CA . PRO A 1 182 ? -4.141 4.577 -16.162 1.00 84.19 182 PRO A CA 1
ATOM 1384 C C . PRO A 1 182 ? -5.333 4.606 -15.201 1.00 84.19 182 PRO A C 1
ATOM 1386 O O . PRO A 1 182 ? -6.115 5.558 -15.209 1.00 84.19 182 PRO A O 1
ATOM 1389 N N . ALA A 1 183 ? -5.446 3.602 -14.327 1.00 79.94 183 ALA A N 1
ATOM 1390 C CA . ALA A 1 183 ? -6.544 3.507 -13.359 1.00 79.94 183 ALA A CA 1
ATOM 1391 C C . ALA A 1 183 ? -6.679 4.764 -12.474 1.00 79.94 183 ALA A C 1
ATOM 1393 O O . ALA A 1 183 ? -7.785 5.151 -12.100 1.00 79.94 183 ALA A O 1
ATOM 1394 N N . ASP A 1 184 ? -5.566 5.441 -12.178 1.00 76.81 184 ASP A N 1
ATOM 1395 C CA . ASP A 1 184 ? -5.571 6.708 -11.440 1.00 76.81 184 ASP A CA 1
ATOM 1396 C C . ASP A 1 184 ? -6.286 7.830 -12.198 1.00 76.81 184 ASP A C 1
ATOM 1398 O O . ASP A 1 184 ? -7.092 8.549 -11.608 1.00 76.81 184 ASP A O 1
ATOM 1402 N N . LEU A 1 185 ? -6.065 7.935 -13.511 1.00 83.62 185 LEU A N 1
ATOM 1403 C CA . LEU A 1 185 ? -6.743 8.919 -14.356 1.00 83.62 185 LEU A CA 1
ATOM 1404 C C . LEU A 1 185 ? -8.231 8.595 -14.516 1.00 83.62 185 LEU A C 1
ATOM 1406 O O . LEU A 1 185 ? -9.056 9.503 -14.476 1.00 83.62 185 LEU A O 1
ATOM 1410 N N . GLN A 1 186 ? -8.597 7.313 -14.611 1.00 88.75 186 GLN A N 1
ATOM 1411 C CA . GLN A 1 186 ? -10.008 6.901 -14.658 1.00 88.75 186 GLN A CA 1
ATOM 1412 C C . GLN A 1 186 ? -10.772 7.357 -13.403 1.00 88.75 186 GLN A C 1
ATOM 1414 O O . GLN A 1 186 ? -11.892 7.862 -13.496 1.00 88.75 186 GLN A O 1
ATOM 1419 N N . ARG A 1 187 ? -10.136 7.246 -12.227 1.00 82.69 187 ARG A N 1
ATOM 1420 C CA . ARG A 1 187 ? -10.695 7.721 -10.952 1.00 82.69 187 ARG A CA 1
ATOM 1421 C C . ARG A 1 187 ? -10.772 9.243 -10.873 1.00 82.69 187 ARG A C 1
ATOM 1423 O O . ARG A 1 187 ? -11.786 9.769 -10.422 1.00 82.69 187 ARG A O 1
ATOM 1430 N N . GLN A 1 188 ? -9.733 9.952 -11.318 1.00 86.12 188 GLN A N 1
ATOM 1431 C CA . GLN A 1 188 ? -9.719 11.421 -11.326 1.00 86.12 188 GLN A CA 1
ATOM 1432 C C . GLN A 1 188 ? -10.813 12.008 -12.223 1.00 86.12 188 GLN A C 1
ATOM 1434 O O . GLN A 1 188 ? -11.431 13.008 -11.863 1.00 86.12 188 GLN A O 1
ATOM 1439 N N . LEU A 1 189 ? -11.102 11.347 -13.346 1.00 94.69 189 LEU A N 1
ATOM 1440 C CA . LEU A 1 189 ? -12.184 11.721 -14.256 1.00 94.69 189 LEU A CA 1
ATOM 1441 C C . LEU A 1 189 ? -13.571 11.262 -13.784 1.00 94.69 189 LEU A C 1
ATOM 1443 O O . LEU A 1 189 ? -14.559 11.572 -14.445 1.00 94.69 189 LEU A O 1
ATOM 1447 N N . LYS A 1 190 ? -13.656 10.554 -12.646 1.00 92.75 190 LYS A N 1
ATOM 1448 C CA . LYS A 1 190 ? -14.901 10.010 -12.078 1.00 92.75 190 LYS A CA 1
ATOM 1449 C C . LYS A 1 190 ? -15.720 9.229 -13.112 1.00 92.75 190 LYS A C 1
ATOM 1451 O O . LYS A 1 190 ? -16.933 9.406 -13.210 1.00 92.75 190 LYS A O 1
ATOM 1456 N N . LEU A 1 191 ? -15.046 8.390 -13.899 1.00 92.50 191 LEU A N 1
ATOM 1457 C CA . LEU A 1 191 ? -15.713 7.587 -14.919 1.00 92.50 191 LEU A CA 1
ATOM 1458 C C . LEU A 1 191 ? -16.691 6.598 -14.275 1.00 92.50 191 LEU A C 1
ATOM 1460 O O . LEU A 1 191 ? -16.388 5.996 -13.243 1.00 92.50 191 LEU A O 1
ATOM 1464 N N . SER A 1 192 ? -17.857 6.416 -14.893 1.00 93.94 192 SER A N 1
ATOM 1465 C CA . SER A 1 192 ? -18.812 5.387 -14.482 1.00 93.94 192 SER A CA 1
ATOM 1466 C C . SER A 1 192 ? -18.304 3.985 -14.834 1.00 93.94 192 SER A C 1
ATOM 1468 O O . SER A 1 192 ? -17.457 3.815 -15.715 1.00 93.94 192 SER A O 1
ATOM 1470 N N . GLU A 1 193 ? -18.855 2.953 -14.191 1.00 86.06 193 GLU A N 1
ATOM 1471 C CA . GLU A 1 193 ? -18.499 1.556 -14.486 1.00 86.06 193 GLU A CA 1
ATOM 1472 C C . GLU A 1 193 ? -18.709 1.197 -15.966 1.00 86.06 193 GLU A C 1
ATOM 1474 O O . GLU A 1 193 ? -17.911 0.471 -16.558 1.00 86.06 193 GLU A O 1
ATOM 1479 N N . GLU A 1 194 ? -19.753 1.745 -16.592 1.00 89.56 194 GLU A N 1
ATOM 1480 C CA . GLU A 1 194 ? -20.016 1.564 -18.022 1.00 89.56 194 GLU A CA 1
ATOM 1481 C C . GLU A 1 194 ? -18.942 2.218 -18.900 1.00 89.56 194 GLU A C 1
ATOM 1483 O O . GLU A 1 194 ? -18.558 1.662 -19.928 1.00 89.56 194 GLU A O 1
ATOM 1488 N N . GLN A 1 195 ? -18.431 3.386 -18.504 1.00 92.19 195 GLN A N 1
ATOM 1489 C CA . GLN A 1 195 ? -17.359 4.071 -19.229 1.00 92.19 195 GLN A CA 1
ATOM 1490 C C . GLN A 1 195 ? -16.032 3.322 -19.106 1.00 92.19 195 GLN A C 1
ATOM 1492 O O . GLN A 1 195 ? -15.332 3.171 -20.105 1.00 92.19 195 GLN A O 1
ATOM 1497 N N . VAL A 1 196 ? -15.714 2.800 -17.917 1.00 90.94 196 VAL A N 1
ATOM 1498 C CA . VAL A 1 196 ? -14.529 1.954 -17.706 1.00 90.94 196 VAL A CA 1
ATOM 1499 C C . VAL A 1 196 ? -14.596 0.709 -18.594 1.00 90.94 196 VAL A C 1
ATOM 1501 O O . VAL A 1 196 ? -13.632 0.411 -19.297 1.00 90.94 196 VAL A O 1
ATOM 1504 N N . LYS A 1 197 ? -15.758 0.043 -18.666 1.00 89.94 197 LYS A N 1
ATOM 1505 C CA . LYS A 1 197 ? -15.963 -1.107 -19.566 1.00 89.94 197 LYS A CA 1
ATOM 1506 C C . LYS A 1 197 ? -15.747 -0.752 -21.038 1.00 89.94 197 LYS A C 1
ATOM 1508 O O . LYS A 1 197 ? -15.048 -1.482 -21.733 1.00 89.94 197 LYS A O 1
ATOM 1513 N N . LYS A 1 198 ? -16.283 0.382 -21.505 1.00 93.69 198 LYS A N 1
ATOM 1514 C CA . LYS A 1 198 ? -16.079 0.845 -22.891 1.00 93.69 198 LYS A CA 1
ATOM 1515 C C . LYS A 1 198 ? -14.608 1.124 -23.202 1.00 93.69 198 LYS A C 1
ATOM 1517 O O . LYS A 1 198 ? -14.158 0.832 -24.305 1.00 93.69 198 LYS A O 1
ATOM 1522 N N . ILE A 1 199 ? -13.851 1.671 -22.249 1.00 92.88 199 ILE A N 1
ATOM 1523 C CA . ILE A 1 199 ? -12.407 1.897 -22.412 1.00 92.88 199 ILE A CA 1
ATOM 1524 C C . ILE A 1 199 ? -11.657 0.563 -22.517 1.00 92.88 199 ILE A C 1
ATOM 1526 O O . ILE A 1 199 ? -10.811 0.417 -23.397 1.00 92.88 199 ILE A O 1
ATOM 1530 N N . ASP A 1 200 ? -11.992 -0.421 -21.680 1.00 87.06 200 ASP A N 1
ATOM 1531 C CA . ASP A 1 200 ? -11.382 -1.755 -21.739 1.00 87.06 200 ASP A CA 1
ATOM 1532 C C . ASP A 1 200 ? -11.700 -2.486 -23.057 1.00 87.06 200 ASP A C 1
ATOM 1534 O O . ASP A 1 200 ? -10.839 -3.165 -23.621 1.00 87.06 200 ASP A O 1
ATOM 1538 N N . GLU A 1 201 ? -12.924 -2.349 -23.572 1.00 92.19 201 GLU A N 1
ATOM 1539 C CA . GLU A 1 201 ? -13.317 -2.882 -24.883 1.00 92.19 201 GLU A CA 1
ATOM 1540 C C . GLU A 1 201 ? -12.552 -2.207 -26.025 1.00 92.19 201 GLU A C 1
ATOM 1542 O O . GLU A 1 201 ? -11.998 -2.901 -26.880 1.00 92.19 201 GLU A O 1
ATOM 1547 N N . LEU A 1 202 ? -12.448 -0.873 -26.007 1.00 95.25 202 LEU A N 1
ATOM 1548 C CA . LEU A 1 202 ? -11.659 -0.115 -26.982 1.00 95.25 202 LEU A CA 1
ATOM 1549 C C . LEU A 1 202 ? -10.183 -0.516 -26.959 1.00 95.25 202 LEU A C 1
ATOM 1551 O O . LEU A 1 202 ? -9.572 -0.658 -28.017 1.00 95.25 202 LEU A O 1
ATOM 1555 N N . GLN A 1 203 ? -9.610 -0.737 -25.774 1.00 89.31 203 GLN A N 1
ATOM 1556 C CA . GLN A 1 203 ? -8.228 -1.190 -25.655 1.00 89.31 203 GLN A CA 1
ATOM 1557 C C . GLN A 1 203 ? -8.036 -2.571 -26.297 1.00 89.31 203 GLN A C 1
ATOM 1559 O O . GLN A 1 203 ? -7.071 -2.768 -27.032 1.00 89.31 203 GLN A O 1
ATOM 1564 N N . LYS A 1 204 ? -8.957 -3.516 -26.074 1.00 90.38 204 LYS A N 1
ATOM 1565 C CA . LYS A 1 204 ? -8.898 -4.849 -26.700 1.00 90.38 204 LYS A CA 1
ATOM 1566 C C . LYS A 1 204 ? -9.057 -4.789 -28.218 1.00 90.38 204 LYS A C 1
ATOM 1568 O O . LYS A 1 204 ? -8.327 -5.485 -28.920 1.00 90.38 204 LYS A O 1
ATOM 1573 N N . ASP A 1 205 ? -9.982 -3.972 -28.722 1.00 94.19 205 ASP A N 1
ATOM 1574 C CA . ASP A 1 205 ? -10.181 -3.784 -30.165 1.00 94.19 205 ASP A CA 1
ATOM 1575 C C . ASP A 1 205 ? -8.929 -3.184 -30.823 1.00 94.19 205 ASP A C 1
ATOM 1577 O O . ASP A 1 205 ? -8.462 -3.670 -31.854 1.00 94.19 205 ASP A O 1
ATOM 1581 N N . LEU A 1 206 ? -8.318 -2.182 -30.184 1.00 94.12 206 LEU A N 1
ATOM 1582 C CA . LEU A 1 206 ? -7.082 -1.567 -30.662 1.00 94.12 206 LEU A CA 1
ATOM 1583 C C . LEU A 1 206 ? -5.897 -2.541 -30.608 1.00 94.12 206 LEU A C 1
ATOM 1585 O O . LEU A 1 206 ? -5.163 -2.646 -31.590 1.00 94.12 206 LEU A O 1
ATOM 1589 N N . GLU A 1 207 ? -5.735 -3.297 -29.516 1.00 89.31 207 GLU A N 1
ATOM 1590 C CA . GLU A 1 207 ? -4.723 -4.360 -29.413 1.00 89.31 207 GLU A CA 1
ATOM 1591 C C . GLU A 1 207 ? -4.919 -5.419 -30.512 1.00 89.31 207 GLU A C 1
ATOM 1593 O O . GLU A 1 207 ? -3.950 -5.829 -31.150 1.00 89.31 207 GLU A O 1
ATOM 1598 N N . SER A 1 208 ? -6.161 -5.821 -30.795 1.00 94.31 208 SER A N 1
ATOM 1599 C CA . SER A 1 208 ? -6.476 -6.784 -31.856 1.00 94.31 208 SER A CA 1
ATOM 1600 C C . SER A 1 208 ? -6.133 -6.248 -33.250 1.00 94.31 208 SER A C 1
ATOM 1602 O O . SER A 1 208 ? -5.461 -6.929 -34.028 1.00 94.31 208 SER A O 1
ATOM 1604 N N . LYS A 1 209 ? -6.520 -5.003 -33.558 1.00 95.38 209 LYS A N 1
ATOM 1605 C CA . LYS A 1 209 ? -6.177 -4.340 -34.827 1.00 95.38 209 LYS A CA 1
ATOM 1606 C C . LYS A 1 209 ? -4.672 -4.182 -34.996 1.00 95.38 209 LYS A C 1
ATOM 1608 O O . LYS A 1 209 ? -4.156 -4.449 -36.077 1.00 95.38 209 LYS A O 1
ATOM 1613 N N . MET A 1 210 ? -3.968 -3.804 -33.931 1.00 93.38 210 MET A N 1
ATOM 1614 C CA . MET A 1 210 ? -2.513 -3.703 -33.943 1.00 93.38 210 MET A CA 1
ATOM 1615 C C . MET A 1 210 ? -1.873 -5.065 -34.220 1.00 93.38 210 MET A C 1
ATOM 1617 O O . MET A 1 210 ? -1.033 -5.159 -35.107 1.00 93.38 210 MET A O 1
ATOM 1621 N N . LEU A 1 211 ? -2.307 -6.133 -33.543 1.00 92.69 211 LEU A N 1
ATOM 1622 C CA . LEU A 1 211 ? -1.794 -7.484 -33.790 1.00 92.69 211 LEU A CA 1
ATOM 1623 C C . LEU A 1 211 ? -2.024 -7.935 -35.236 1.00 92.69 211 LEU A C 1
ATOM 1625 O O . LEU A 1 211 ? -1.142 -8.567 -35.806 1.00 92.69 211 LEU A O 1
ATOM 1629 N N . ASN A 1 212 ? -3.151 -7.580 -35.853 1.00 96.56 212 ASN A N 1
ATOM 1630 C CA . ASN A 1 212 ? -3.435 -7.926 -37.249 1.00 96.56 212 ASN A CA 1
ATOM 1631 C C . ASN A 1 212 ? -2.556 -7.177 -38.265 1.00 96.56 212 ASN A C 1
ATOM 1633 O O . ASN A 1 212 ? -2.368 -7.675 -39.372 1.00 96.56 212 ASN A O 1
ATOM 1637 N N . LEU A 1 213 ? -2.019 -6.007 -37.903 1.00 97.06 213 LEU A N 1
ATOM 1638 C CA . LEU A 1 213 ? -1.089 -5.241 -38.744 1.00 97.06 213 LEU A CA 1
ATOM 1639 C C . LEU A 1 213 ? 0.362 -5.727 -38.636 1.00 97.06 213 LEU A C 1
ATOM 1641 O O . LEU A 1 213 ? 1.169 -5.435 -39.516 1.00 97.06 213 LEU A O 1
ATOM 1645 N N . LEU A 1 214 ? 0.706 -6.437 -37.561 1.00 95.69 214 LEU A N 1
ATOM 1646 C CA . LEU A 1 214 ? 2.054 -6.951 -37.337 1.00 95.69 214 LEU A CA 1
ATOM 1647 C C . LEU A 1 214 ? 2.289 -8.255 -38.108 1.00 95.69 214 LEU A C 1
ATOM 1649 O O . LEU A 1 214 ? 1.405 -9.108 -38.221 1.00 95.69 214 LEU A O 1
ATOM 1653 N N . THR A 1 215 ? 3.518 -8.450 -38.585 1.00 97.62 215 THR A N 1
ATOM 1654 C CA . THR A 1 215 ? 3.954 -9.748 -39.119 1.00 97.62 215 THR A CA 1
ATOM 1655 C C . THR A 1 215 ? 4.060 -10.782 -37.999 1.00 97.62 215 THR A C 1
ATOM 1657 O O . THR A 1 215 ? 4.149 -10.435 -36.820 1.00 97.62 215 THR A O 1
ATOM 1660 N N . ASP A 1 216 ? 4.080 -12.073 -38.330 1.00 96.19 216 ASP A N 1
ATOM 1661 C CA . ASP A 1 216 ? 4.116 -13.124 -37.304 1.00 96.19 216 ASP A CA 1
ATOM 1662 C C . ASP A 1 216 ? 5.372 -13.064 -36.418 1.00 96.19 216 ASP A C 1
ATOM 1664 O O . ASP A 1 216 ? 5.296 -13.323 -35.214 1.00 96.19 216 ASP A O 1
ATOM 1668 N N . ASP A 1 217 ? 6.506 -12.632 -36.971 1.00 92.25 217 ASP A N 1
ATOM 1669 C CA . ASP A 1 217 ? 7.734 -12.410 -36.201 1.00 92.25 217 ASP A CA 1
ATOM 1670 C C . ASP A 1 217 ? 7.612 -11.201 -35.263 1.00 92.25 217 ASP A C 1
ATOM 1672 O O . ASP A 1 217 ? 8.036 -11.257 -34.106 1.00 92.25 217 ASP A O 1
ATOM 1676 N N . GLN A 1 218 ? 6.951 -10.129 -35.708 1.00 93.56 218 GLN A N 1
ATOM 1677 C CA . GLN A 1 218 ? 6.666 -8.963 -34.871 1.00 93.56 218 GLN A CA 1
ATOM 1678 C C . GLN A 1 218 ? 5.651 -9.282 -33.769 1.00 93.56 218 GLN A C 1
ATOM 1680 O O . GLN A 1 218 ? 5.832 -8.829 -32.641 1.00 93.56 218 GLN A O 1
ATOM 1685 N N . LYS A 1 219 ? 4.626 -10.101 -34.044 1.00 94.81 219 LYS A N 1
ATOM 1686 C CA . LYS A 1 219 ? 3.683 -10.589 -33.023 1.00 94.81 219 LYS A CA 1
ATOM 1687 C C . LYS A 1 219 ? 4.414 -11.378 -31.939 1.00 94.81 219 LYS A C 1
ATOM 1689 O O . LYS A 1 219 ? 4.170 -11.157 -30.757 1.00 94.81 219 LYS A O 1
ATOM 1694 N N . LYS A 1 220 ? 5.348 -12.260 -32.317 1.00 92.81 220 LYS A N 1
ATOM 1695 C CA . LYS A 1 220 ? 6.182 -13.008 -31.359 1.00 92.81 220 LYS A CA 1
ATOM 1696 C C . LYS A 1 220 ? 7.075 -12.090 -30.527 1.00 92.81 220 LYS A C 1
ATOM 1698 O O . LYS A 1 220 ? 7.197 -12.306 -29.319 1.00 92.81 220 LYS A O 1
ATOM 1703 N N . ALA A 1 221 ? 7.669 -11.067 -31.141 1.00 89.12 221 ALA A N 1
ATOM 1704 C CA . ALA A 1 221 ? 8.456 -10.067 -30.424 1.00 89.12 221 ALA A CA 1
ATOM 1705 C C . ALA A 1 221 ? 7.577 -9.256 -29.457 1.00 89.12 221 ALA A C 1
ATOM 1707 O O . ALA A 1 221 ? 7.943 -9.085 -28.298 1.00 89.12 221 ALA A O 1
ATOM 1708 N N . PHE A 1 222 ? 6.389 -8.834 -29.896 1.00 88.81 222 PHE A N 1
ATOM 1709 C CA . PHE A 1 222 ? 5.421 -8.105 -29.081 1.00 88.81 222 PHE A CA 1
ATOM 1710 C C . PHE A 1 222 ? 4.929 -8.936 -27.890 1.00 88.81 222 PHE A C 1
ATOM 1712 O O . PHE A 1 222 ? 4.948 -8.459 -26.761 1.00 88.81 222 PHE A O 1
ATOM 1719 N N . GLU A 1 223 ? 4.566 -10.202 -28.103 1.00 87.50 223 GLU A N 1
ATOM 1720 C CA . GLU A 1 223 ? 4.172 -11.126 -27.032 1.00 87.50 223 GLU A CA 1
ATOM 1721 C C . GLU A 1 223 ? 5.318 -11.400 -26.051 1.00 87.50 223 GLU A C 1
ATOM 1723 O O . GLU A 1 223 ? 5.101 -11.449 -24.838 1.00 87.50 223 GLU A O 1
ATOM 1728 N N . THR A 1 224 ? 6.550 -11.535 -26.550 1.00 84.75 224 THR A N 1
ATOM 1729 C CA . THR A 1 224 ? 7.741 -11.665 -25.698 1.00 84.75 224 THR A CA 1
ATOM 1730 C C . THR A 1 224 ? 7.932 -10.413 -24.854 1.00 84.75 224 THR A C 1
ATOM 1732 O O . THR A 1 224 ? 8.019 -10.524 -23.638 1.00 84.75 224 THR A O 1
ATOM 1735 N N . LEU A 1 225 ? 7.891 -9.222 -25.457 1.00 80.56 225 LEU A N 1
ATOM 1736 C CA . LEU A 1 225 ? 7.994 -7.948 -24.742 1.00 80.56 225 LEU A CA 1
ATOM 1737 C C . LEU A 1 225 ? 6.839 -7.731 -23.763 1.00 80.56 225 LEU A C 1
ATOM 1739 O O . LEU A 1 225 ? 7.050 -7.156 -22.706 1.00 80.56 225 LEU A O 1
ATOM 1743 N N . ARG A 1 226 ? 5.630 -8.215 -24.055 1.00 79.25 226 ARG A N 1
ATOM 1744 C CA . ARG A 1 226 ? 4.481 -8.131 -23.143 1.00 79.25 226 ARG A CA 1
ATOM 1745 C C . ARG A 1 226 ? 4.657 -9.035 -21.923 1.00 79.25 226 ARG A C 1
ATOM 1747 O O . ARG A 1 226 ? 4.314 -8.641 -20.813 1.00 79.25 226 ARG A O 1
ATOM 1754 N N . LYS A 1 227 ? 5.208 -10.235 -22.118 1.00 78.19 227 LYS A N 1
ATOM 1755 C CA . LYS A 1 227 ? 5.529 -11.181 -21.034 1.00 78.19 227 LYS A CA 1
ATOM 1756 C C . LYS A 1 227 ? 6.768 -10.758 -20.244 1.00 78.19 227 LYS A C 1
ATOM 1758 O O . LYS A 1 227 ? 6.854 -11.031 -19.052 1.00 78.19 227 LYS A O 1
ATOM 1763 N N . GLN A 1 228 ? 7.712 -10.098 -20.910 1.00 70.81 228 GLN A N 1
ATOM 1764 C CA . GLN A 1 228 ? 8.997 -9.670 -20.362 1.00 70.81 228 GLN A CA 1
ATOM 1765 C C . GLN A 1 228 ? 8.958 -8.240 -19.805 1.00 70.81 228 GLN A C 1
ATOM 1767 O O . GLN A 1 228 ? 9.765 -7.905 -18.949 1.00 70.81 228 GLN A O 1
ATOM 1772 N N . GLY A 1 229 ? 7.965 -7.438 -20.197 1.00 52.81 229 GLY A N 1
ATOM 1773 C CA . GLY A 1 229 ? 7.627 -6.105 -19.684 1.00 52.81 229 GLY A CA 1
ATOM 1774 C C . GLY A 1 229 ? 7.034 -6.120 -18.276 1.00 52.81 229 GLY A C 1
ATOM 1775 O O . GLY A 1 229 ? 6.316 -5.201 -17.884 1.00 52.81 229 GLY A O 1
ATOM 1776 N N . GLY A 1 230 ? 7.348 -7.165 -17.511 1.00 52.22 230 GLY A N 1
ATOM 1777 C CA . GLY A 1 230 ? 7.383 -7.065 -16.072 1.00 52.22 230 GLY A CA 1
ATOM 1778 C C . GLY A 1 230 ? 8.498 -6.087 -15.672 1.00 52.22 230 GLY A C 1
ATOM 1779 O O . GLY A 1 230 ? 9.567 -6.057 -16.286 1.00 52.22 230 GLY A O 1
ATOM 1780 N N . PRO A 1 231 ? 8.258 -5.262 -14.657 1.00 43.81 231 PRO A N 1
ATOM 1781 C CA . PRO A 1 231 ? 9.205 -4.258 -14.201 1.00 43.81 231 PRO A CA 1
ATOM 1782 C C . PRO A 1 231 ? 10.544 -4.890 -13.821 1.00 43.81 231 PRO A C 1
ATOM 1784 O O . PRO A 1 231 ? 10.607 -5.717 -12.913 1.00 43.81 231 PRO A O 1
ATOM 1787 N N . GLY A 1 232 ? 11.617 -4.474 -14.495 1.00 47.53 232 GLY A N 1
ATOM 1788 C CA . GLY A 1 232 ? 12.985 -4.795 -14.086 1.00 47.53 232 GLY A CA 1
ATOM 1789 C C . GLY A 1 232 ? 13.730 -5.821 -14.934 1.00 47.53 232 GLY A C 1
ATOM 1790 O O . GLY A 1 232 ? 14.833 -6.203 -14.548 1.00 47.53 232 GLY A O 1
ATOM 1791 N N . VAL A 1 233 ? 13.218 -6.244 -16.094 1.00 44.31 233 VAL A N 1
ATOM 1792 C CA . VAL A 1 233 ? 14.091 -6.937 -17.052 1.00 44.31 233 VAL A CA 1
ATOM 1793 C C . VAL A 1 233 ? 14.956 -5.890 -17.746 1.00 44.31 233 VAL A C 1
ATOM 1795 O O . VAL A 1 233 ? 14.544 -5.270 -18.725 1.00 44.31 233 VAL A O 1
ATOM 1798 N N . SER A 1 234 ? 16.155 -5.672 -17.203 1.00 49.72 234 SER A N 1
ATOM 1799 C CA . SER A 1 234 ? 17.258 -5.025 -17.908 1.00 49.72 234 SER A CA 1
ATOM 1800 C C . SER A 1 234 ? 17.364 -5.662 -19.288 1.00 49.72 234 SER A C 1
ATOM 1802 O O . SER A 1 234 ? 17.714 -6.839 -19.399 1.00 49.72 234 SER A O 1
ATOM 1804 N N . LEU A 1 235 ? 16.999 -4.911 -20.331 1.00 46.50 235 LEU A N 1
ATOM 1805 C CA . LEU A 1 235 ? 17.242 -5.322 -21.709 1.00 46.50 235 LEU A CA 1
ATOM 1806 C C . LEU A 1 235 ? 18.714 -5.756 -21.793 1.00 46.50 235 LEU A C 1
ATOM 1808 O O . LEU A 1 235 ? 19.577 -5.005 -21.319 1.00 46.50 235 LEU A O 1
ATOM 1812 N N . PRO A 1 236 ? 19.024 -6.952 -22.326 1.00 50.53 236 PRO A N 1
ATOM 1813 C CA . PRO A 1 236 ? 20.411 -7.316 -22.562 1.00 50.53 236 PRO A CA 1
ATOM 1814 C C . PRO A 1 236 ? 21.056 -6.203 -23.401 1.00 50.53 236 PRO A C 1
ATOM 1816 O O . PRO A 1 236 ? 20.375 -5.631 -24.261 1.00 50.53 236 PRO A O 1
ATOM 1819 N N . PRO A 1 237 ? 22.327 -5.848 -23.133 1.00 46.38 237 PRO A N 1
ATOM 1820 C CA . PRO A 1 237 ? 23.013 -4.785 -23.853 1.00 46.38 237 PRO A CA 1
ATOM 1821 C C . PRO A 1 237 ? 22.839 -5.028 -25.347 1.00 46.38 237 PRO A C 1
ATOM 1823 O O . PRO A 1 237 ? 23.157 -6.107 -25.845 1.00 46.38 237 PRO A O 1
ATOM 1826 N N . ASN A 1 238 ? 22.250 -4.044 -26.026 1.00 50.84 238 ASN A N 1
ATOM 1827 C CA . ASN A 1 238 ? 21.912 -4.134 -27.434 1.00 50.84 238 ASN A CA 1
ATOM 1828 C C . ASN A 1 238 ? 23.177 -4.568 -28.205 1.00 50.84 238 ASN A C 1
ATOM 1830 O O . ASN A 1 238 ? 24.162 -3.827 -28.185 1.00 50.84 238 ASN A O 1
ATOM 1834 N N . PRO A 1 239 ? 23.204 -5.737 -28.877 1.00 54.62 239 PRO A N 1
ATOM 1835 C CA . PRO A 1 239 ? 24.374 -6.163 -29.649 1.00 54.62 239 PRO A CA 1
ATOM 1836 C C . PRO A 1 239 ? 24.577 -5.299 -30.905 1.00 54.62 239 PRO A C 1
ATOM 1838 O O . PRO A 1 239 ? 25.608 -5.388 -31.566 1.00 54.62 239 PRO A O 1
ATOM 1841 N N . PHE A 1 240 ? 23.610 -4.430 -31.214 1.00 57.19 240 PHE A N 1
ATOM 1842 C CA . PHE A 1 240 ? 23.676 -3.439 -32.274 1.00 57.19 240 PHE A CA 1
ATOM 1843 C C . PHE A 1 240 ? 23.680 -2.022 -31.698 1.00 57.19 240 PHE A C 1
ATOM 1845 O O . PHE A 1 240 ? 22.648 -1.485 -31.304 1.00 57.19 240 PHE A O 1
ATOM 1852 N N . GLY A 1 241 ? 24.853 -1.396 -31.735 1.00 44.34 241 GLY A N 1
ATOM 1853 C CA . GLY A 1 241 ? 24.964 0.055 -31.789 1.00 44.34 241 GLY A CA 1
ATOM 1854 C C . GLY A 1 241 ? 25.121 0.731 -30.438 1.00 44.34 241 GLY A C 1
ATOM 1855 O O . GLY A 1 241 ? 24.155 1.126 -29.792 1.00 44.34 241 GLY A O 1
ATOM 1856 N N . VAL A 1 242 ? 26.379 1.011 -30.102 1.00 55.00 242 VAL A N 1
ATOM 1857 C CA . VAL A 1 242 ? 26.726 2.297 -29.493 1.00 55.00 242 VAL A CA 1
ATOM 1858 C C . VAL A 1 242 ? 25.955 3.366 -30.286 1.00 55.00 242 VAL A C 1
ATOM 1860 O O . VAL A 1 242 ? 26.127 3.405 -31.510 1.00 55.00 242 VAL A O 1
ATOM 1863 N N . PRO A 1 243 ? 25.069 4.176 -29.673 1.00 51.94 243 PRO A N 1
ATOM 1864 C CA . PRO A 1 243 ? 24.481 5.296 -30.392 1.00 51.94 243 PRO A CA 1
ATOM 1865 C C . PRO A 1 243 ? 25.646 6.105 -30.976 1.00 51.94 243 PRO A C 1
ATOM 1867 O O . PRO A 1 243 ? 26.628 6.312 -30.253 1.00 51.94 243 PRO A O 1
ATOM 1870 N N . PRO A 1 244 ? 25.612 6.483 -32.269 1.00 55.16 244 PRO A N 1
ATOM 1871 C CA . PRO A 1 244 ? 26.692 7.250 -32.872 1.00 55.16 244 PRO A CA 1
ATOM 1872 C C . PRO A 1 244 ? 26.990 8.412 -31.937 1.00 55.16 244 PRO A C 1
ATOM 1874 O O . PRO A 1 244 ? 26.073 9.148 -31.562 1.00 55.16 244 PRO A O 1
ATOM 1877 N N . GLN A 1 245 ? 28.244 8.500 -31.475 1.00 67.94 245 GLN A N 1
ATOM 1878 C CA . GLN A 1 245 ? 28.640 9.592 -30.599 1.00 67.94 245 GLN A CA 1
ATOM 1879 C C . GLN A 1 245 ? 28.166 10.881 -31.269 1.00 67.94 245 GLN A C 1
ATOM 1881 O O . GLN A 1 245 ? 28.415 11.039 -32.473 1.00 67.94 245 GLN A O 1
ATOM 1886 N N . PRO A 1 246 ? 27.468 11.777 -30.545 1.00 62.66 246 PRO A N 1
ATOM 1887 C CA . PRO A 1 246 ? 27.213 13.096 -31.089 1.00 62.66 246 PRO A CA 1
ATOM 1888 C C . PRO A 1 246 ? 28.568 13.622 -31.578 1.00 62.66 246 PRO A C 1
ATOM 1890 O O . PRO A 1 246 ? 29.559 13.459 -30.851 1.00 62.66 246 PRO A O 1
ATOM 1893 N N . PRO A 1 247 ? 28.658 14.135 -32.821 1.00 62.19 247 PRO A N 1
ATOM 1894 C CA . PRO A 1 247 ? 29.920 14.626 -33.353 1.00 62.19 247 PRO A CA 1
ATOM 1895 C C . PRO A 1 247 ? 30.517 15.542 -32.295 1.00 62.19 247 PRO A C 1
ATOM 1897 O O . PRO A 1 247 ? 29.803 16.416 -31.802 1.00 62.19 247 PRO A O 1
ATOM 1900 N N . LYS A 1 248 ? 31.764 15.265 -31.879 1.00 72.06 248 LYS A N 1
ATOM 1901 C CA . LYS A 1 248 ? 32.468 16.047 -30.856 1.00 72.06 248 LYS A CA 1
ATOM 1902 C C . LYS A 1 248 ? 32.241 17.517 -31.179 1.00 72.06 248 LYS A C 1
ATOM 1904 O O . LYS A 1 248 ? 32.788 18.018 -32.160 1.00 72.06 248 LYS A O 1
ATOM 1909 N N . LEU A 1 249 ? 31.383 18.166 -30.392 1.00 60.25 249 LEU A N 1
ATOM 1910 C CA . LEU A 1 249 ? 31.189 19.602 -30.459 1.00 60.25 249 LEU A CA 1
ATOM 1911 C C . LEU A 1 249 ? 32.579 20.187 -30.256 1.00 60.25 249 LEU A C 1
ATOM 1913 O O . LEU A 1 249 ? 33.221 19.916 -29.240 1.00 60.25 249 LEU A O 1
ATOM 1917 N N . LEU A 1 250 ? 33.062 20.867 -31.295 1.00 57.72 250 LEU A N 1
ATOM 1918 C CA . LEU A 1 250 ? 34.334 21.571 -31.296 1.00 57.72 250 LEU A CA 1
ATOM 1919 C C . LEU A 1 250 ? 34.453 22.326 -29.975 1.00 57.72 250 LEU A C 1
ATOM 1921 O O . LEU A 1 250 ? 33.544 23.073 -29.608 1.00 57.72 250 LEU A O 1
ATOM 1925 N N . GLU A 1 251 ? 35.543 22.072 -29.252 1.00 63.56 251 GLU A N 1
ATOM 1926 C CA . GLU A 1 251 ? 35.821 22.755 -27.996 1.00 63.56 251 GLU A CA 1
ATOM 1927 C C . GLU A 1 251 ? 35.655 24.269 -28.207 1.00 63.56 251 GLU A C 1
ATOM 1929 O O . GLU A 1 251 ? 36.236 24.819 -29.156 1.00 63.56 251 GLU A O 1
ATOM 1934 N N . PRO A 1 252 ? 34.854 24.957 -27.374 1.00 52.53 252 PRO A N 1
ATOM 1935 C CA . PRO A 1 252 ? 34.680 26.395 -27.491 1.00 52.53 252 PRO A CA 1
ATOM 1936 C C . PRO A 1 252 ? 36.041 27.068 -27.276 1.00 52.53 252 PRO A C 1
ATOM 1938 O O . PRO A 1 252 ? 36.562 27.098 -26.166 1.00 52.53 252 PRO A O 1
ATOM 1941 N N . GLY A 1 253 ? 36.637 27.567 -28.362 1.00 64.25 253 GLY A N 1
ATOM 1942 C CA . GLY A 1 253 ? 37.919 28.281 -28.339 1.00 64.25 253 GLY A CA 1
ATOM 1943 C C . GLY A 1 253 ? 38.941 27.853 -29.392 1.00 64.25 253 GLY A C 1
ATOM 1944 O O . GLY A 1 253 ? 39.922 28.566 -29.585 1.00 64.25 253 GLY A O 1
ATOM 1945 N N . LYS A 1 254 ? 38.725 26.748 -30.119 1.00 59.31 254 LYS A N 1
ATOM 1946 C CA . LYS A 1 254 ? 39.618 26.329 -31.215 1.00 59.31 254 LYS A CA 1
ATOM 1947 C C . LYS A 1 254 ? 38.962 26.577 -32.572 1.00 59.31 254 LYS A C 1
ATOM 1949 O O . LYS A 1 254 ? 38.397 25.679 -33.190 1.00 59.31 254 LYS A O 1
ATOM 1954 N N . LEU A 1 255 ? 39.017 27.830 -33.024 1.00 61.22 255 LEU A N 1
ATOM 1955 C CA . LEU A 1 255 ? 38.703 28.163 -34.413 1.00 61.22 255 LEU A CA 1
ATOM 1956 C C . LEU A 1 255 ? 39.731 27.464 -35.322 1.00 61.22 255 LEU A C 1
ATOM 1958 O O . LEU A 1 255 ? 40.932 27.600 -35.073 1.00 61.22 255 LEU A O 1
ATOM 1962 N N . PRO A 1 256 ? 39.301 26.703 -36.344 1.00 60.50 256 PRO A N 1
ATOM 1963 C CA . PRO A 1 256 ? 40.221 26.159 -37.333 1.00 60.50 256 PRO A CA 1
ATOM 1964 C C . PRO A 1 256 ? 40.964 27.306 -38.023 1.00 60.50 256 PRO A C 1
ATOM 1966 O O . PRO A 1 256 ? 40.379 28.351 -38.325 1.00 60.50 256 PRO A O 1
ATOM 1969 N N . ASN A 1 257 ? 42.266 27.124 -38.245 1.00 67.12 257 ASN A N 1
ATOM 1970 C CA . ASN A 1 257 ? 43.081 28.118 -38.926 1.00 67.12 257 ASN A CA 1
ATOM 1971 C C . ASN A 1 257 ? 42.522 28.327 -40.347 1.00 67.12 257 ASN A C 1
ATOM 1973 O O . ASN A 1 257 ? 42.258 27.345 -41.044 1.00 67.12 257 ASN A O 1
ATOM 1977 N N . PRO A 1 258 ? 42.393 29.574 -40.837 1.00 64.81 258 PRO A N 1
ATOM 1978 C CA . PRO A 1 258 ? 41.862 29.854 -42.177 1.00 64.81 258 PRO A CA 1
ATOM 1979 C C . PRO A 1 258 ? 42.693 29.242 -43.327 1.00 64.81 258 PRO A C 1
ATOM 1981 O O . PRO A 1 258 ? 42.268 29.276 -44.480 1.00 64.81 258 PRO A O 1
ATOM 1984 N N . GLY A 1 259 ? 43.858 28.650 -43.034 1.00 67.38 259 GLY A N 1
ATOM 1985 C CA . GLY A 1 259 ? 44.674 27.897 -43.988 1.00 67.38 259 GLY A CA 1
ATOM 1986 C C . GLY A 1 259 ? 44.188 26.473 -44.293 1.00 67.38 259 GLY A C 1
ATOM 1987 O O . GLY A 1 259 ? 44.537 25.949 -45.351 1.00 67.38 259 GLY A O 1
ATOM 1988 N N . ASP A 1 260 ? 43.355 25.868 -43.438 1.00 62.62 260 ASP A N 1
ATOM 1989 C CA . ASP A 1 260 ? 42.959 24.452 -43.558 1.00 62.62 260 ASP A CA 1
ATOM 1990 C C . ASP A 1 260 ? 41.764 24.217 -44.509 1.00 62.62 260 ASP A C 1
ATOM 1992 O O . ASP A 1 260 ? 41.372 23.082 -44.769 1.00 62.62 260 ASP A O 1
ATOM 1996 N N . LEU A 1 261 ? 41.206 25.278 -45.107 1.00 59.47 261 LEU A N 1
ATOM 1997 C CA . LEU A 1 261 ? 40.056 25.214 -46.026 1.00 59.47 261 LEU A CA 1
ATOM 1998 C C . LEU A 1 261 ? 40.418 24.933 -47.502 1.00 59.47 261 LEU A C 1
ATOM 2000 O O . LEU A 1 261 ? 39.577 25.076 -48.387 1.00 59.47 261 LEU A O 1
ATOM 2004 N N . LYS A 1 262 ? 41.652 24.516 -47.816 1.00 61.62 262 LYS A N 1
ATOM 2005 C CA . LYS A 1 262 ? 42.136 24.406 -49.211 1.00 61.62 262 LYS A CA 1
ATOM 2006 C C . LYS A 1 262 ? 41.859 23.088 -49.947 1.00 61.62 262 LYS A C 1
ATOM 2008 O O . LYS A 1 262 ? 42.487 22.829 -50.971 1.00 61.62 262 LYS A O 1
ATOM 2013 N N . LYS A 1 263 ? 40.907 22.262 -49.514 1.00 63.78 263 LYS A N 1
ATOM 2014 C CA . LYS A 1 263 ? 40.498 21.093 -50.313 1.00 63.78 263 LYS A CA 1
ATOM 2015 C C . LYS A 1 263 ? 39.001 20.836 -50.215 1.00 63.78 263 LYS A C 1
ATOM 2017 O O . LYS A 1 263 ? 38.547 19.897 -49.574 1.00 63.78 263 LYS A O 1
ATOM 2022 N N . VAL A 1 264 ? 38.234 21.701 -50.873 1.00 62.47 264 VAL A N 1
ATOM 2023 C CA . VAL A 1 264 ? 36.881 21.338 -51.297 1.00 62.47 264 VAL A CA 1
ATOM 2024 C C . VAL A 1 264 ? 37.051 20.341 -52.450 1.00 62.47 264 VAL A C 1
ATOM 2026 O O . VAL A 1 264 ? 37.735 20.684 -53.418 1.00 62.47 264 VAL A O 1
ATOM 2029 N N . PRO A 1 265 ? 36.538 19.103 -52.342 1.00 64.94 265 PRO A N 1
ATOM 2030 C CA . PRO A 1 265 ? 36.576 18.155 -53.446 1.00 64.94 265 PRO A CA 1
ATOM 2031 C C . PRO A 1 265 ? 35.815 18.728 -54.643 1.00 64.94 265 PRO A C 1
ATOM 2033 O O . PRO A 1 265 ? 34.785 19.388 -54.491 1.00 64.94 265 PRO A O 1
ATOM 2036 N N . ASP A 1 266 ? 36.376 18.505 -55.826 1.00 66.69 266 ASP A N 1
ATOM 2037 C CA . ASP A 1 266 ? 35.861 19.008 -57.091 1.00 66.69 266 ASP A CA 1
ATOM 2038 C C . ASP A 1 266 ? 34.403 18.531 -57.284 1.00 66.69 266 ASP A C 1
ATOM 2040 O O . ASP A 1 266 ? 34.132 17.329 -57.155 1.00 66.69 266 ASP A O 1
ATOM 2044 N N . PRO A 1 267 ? 33.432 19.423 -57.569 1.00 65.00 267 PRO A N 1
ATOM 2045 C CA . PRO A 1 267 ? 32.017 19.065 -57.718 1.00 65.00 267 PRO A CA 1
ATOM 2046 C C . PRO A 1 267 ? 31.733 18.010 -58.806 1.00 65.00 267 PRO A C 1
ATOM 2048 O O . PRO A 1 267 ? 30.620 17.484 -58.873 1.00 65.00 267 PRO A O 1
ATOM 2051 N N . ALA A 1 268 ? 32.718 17.657 -59.638 1.00 69.38 268 ALA A N 1
ATOM 2052 C CA . ALA A 1 268 ? 32.620 16.564 -60.600 1.00 69.38 268 ALA A CA 1
ATOM 2053 C C . ALA A 1 268 ? 32.604 15.150 -59.971 1.00 69.38 268 ALA A C 1
ATOM 2055 O O . ALA A 1 268 ? 32.058 14.231 -60.585 1.00 69.38 268 ALA A O 1
ATOM 2056 N N . GLU A 1 269 ? 33.130 14.946 -58.756 1.00 58.19 269 GLU A N 1
ATOM 2057 C CA . GLU A 1 269 ? 33.185 13.609 -58.127 1.00 58.19 269 GLU A CA 1
ATOM 2058 C C . GLU A 1 269 ? 31.869 13.174 -57.451 1.00 58.19 269 GLU A C 1
ATOM 2060 O O . GLU A 1 269 ? 31.657 11.988 -57.200 1.00 58.19 269 GLU A O 1
ATOM 2065 N N . LEU A 1 270 ? 30.921 14.092 -57.235 1.00 58.47 270 LEU A N 1
ATOM 2066 C CA . LEU A 1 270 ? 29.646 13.818 -56.551 1.00 58.47 270 LEU A CA 1
ATOM 2067 C C . LEU A 1 270 ? 28.570 13.135 -57.425 1.00 58.47 270 LEU A C 1
ATOM 2069 O O . LEU A 1 270 ? 27.462 12.893 -56.953 1.00 58.47 270 LEU A O 1
ATOM 2073 N N . LYS A 1 271 ? 28.871 12.784 -58.684 1.00 67.69 271 LYS A N 1
ATOM 2074 C CA . LYS A 1 271 ? 27.905 12.167 -59.622 1.00 67.69 271 LYS A CA 1
ATOM 2075 C C . LYS A 1 271 ? 27.953 10.635 -59.724 1.00 67.69 271 LYS A C 1
ATOM 2077 O O . LYS A 1 271 ? 27.254 10.073 -60.561 1.00 67.69 271 LYS A O 1
ATOM 2082 N N . LYS A 1 272 ? 28.729 9.934 -58.892 1.00 61.75 272 LYS A N 1
ATOM 2083 C CA . LYS A 1 272 ? 28.794 8.455 -58.888 1.00 61.75 272 LYS A CA 1
ATOM 2084 C C . LYS A 1 272 ? 28.217 7.831 -57.615 1.00 61.75 272 LYS A C 1
ATOM 2086 O O . LYS A 1 272 ? 28.838 6.959 -57.017 1.00 61.75 272 LYS A O 1
ATOM 2091 N N . VAL A 1 273 ? 27.021 8.246 -57.204 1.00 66.62 273 VAL A N 1
ATOM 2092 C CA . VAL A 1 273 ? 26.249 7.449 -56.239 1.00 66.62 273 VAL A CA 1
ATOM 2093 C C . VAL A 1 273 ? 25.485 6.388 -57.039 1.00 66.62 273 VAL A C 1
ATOM 2095 O O . VAL A 1 273 ? 24.611 6.764 -57.819 1.00 66.62 273 VAL A O 1
ATOM 2098 N N . PRO A 1 274 ? 25.833 5.091 -56.931 1.00 63.91 274 PRO A N 1
ATOM 2099 C CA . PRO A 1 274 ? 25.099 4.033 -57.609 1.00 63.91 274 PRO A CA 1
ATOM 2100 C C . PRO A 1 274 ? 23.670 3.967 -57.065 1.00 63.91 274 PRO A C 1
ATOM 2102 O O . PRO A 1 274 ? 23.439 3.919 -55.856 1.00 63.91 274 PRO A O 1
ATOM 2105 N N . GLU A 1 275 ? 22.723 4.010 -57.992 1.00 68.12 275 GLU A N 1
ATOM 2106 C CA . GLU A 1 275 ? 21.290 3.917 -57.755 1.00 68.12 275 GLU A CA 1
ATOM 2107 C C . GLU A 1 275 ? 20.964 2.564 -57.086 1.00 68.12 275 GLU A C 1
ATOM 2109 O O . GLU A 1 275 ? 21.426 1.523 -57.563 1.00 68.12 275 GLU A O 1
ATOM 2114 N N . PRO A 1 276 ? 20.236 2.535 -55.956 1.00 63.31 276 PRO A N 1
ATOM 2115 C CA . PRO A 1 276 ? 19.942 1.284 -55.270 1.00 63.31 276 PRO A CA 1
ATOM 2116 C C . PRO A 1 276 ? 18.955 0.445 -56.091 1.00 63.31 276 PRO A C 1
ATOM 2118 O O . PRO A 1 276 ? 17.805 0.836 -56.296 1.00 63.31 276 PRO A O 1
ATOM 2121 N N . GLU A 1 277 ? 19.398 -0.733 -56.537 1.00 60.75 277 GLU A N 1
ATOM 2122 C CA . GLU A 1 277 ? 18.554 -1.708 -57.227 1.00 60.75 277 GLU A CA 1
ATOM 2123 C C . GLU A 1 277 ? 17.399 -2.172 -56.324 1.00 60.75 277 GLU A C 1
ATOM 2125 O O . GLU A 1 277 ? 17.561 -2.951 -55.380 1.00 60.75 277 GLU A O 1
ATOM 2130 N N . LEU A 1 278 ? 16.195 -1.703 -56.650 1.00 61.38 278 LEU A N 1
ATOM 2131 C CA . LEU A 1 278 ? 14.930 -2.214 -56.137 1.00 61.38 278 LEU A CA 1
ATOM 2132 C C . LEU A 1 278 ? 14.728 -3.653 -56.627 1.00 61.38 278 LEU A C 1
ATOM 2134 O O . LEU A 1 278 ? 14.261 -3.896 -57.742 1.00 61.38 278 LEU A O 1
ATOM 2138 N N . LYS A 1 279 ? 15.048 -4.626 -55.769 1.00 65.62 279 LYS A N 1
ATOM 2139 C CA . LYS A 1 279 ? 14.663 -6.027 -55.971 1.00 65.62 279 LYS A CA 1
ATOM 2140 C C . LYS A 1 279 ? 13.137 -6.131 -55.979 1.00 65.62 279 LYS A C 1
ATOM 2142 O O . LYS A 1 279 ? 12.492 -6.046 -54.937 1.00 65.62 279 LYS A O 1
ATOM 2147 N N . LYS A 1 280 ? 12.562 -6.325 -57.168 1.00 63.88 280 LYS A N 1
ATOM 2148 C CA . LYS A 1 280 ? 11.159 -6.713 -57.344 1.00 63.88 280 LYS A CA 1
ATOM 2149 C C . LYS A 1 280 ? 10.962 -8.111 -56.758 1.00 63.88 280 LYS A C 1
ATOM 2151 O O . LYS A 1 280 ? 11.480 -9.083 -57.299 1.00 63.88 280 LYS A O 1
ATOM 2156 N N . GLY A 1 281 ? 10.223 -8.198 -55.657 1.00 65.88 281 GLY A N 1
ATOM 2157 C CA . GLY A 1 281 ? 9.657 -9.455 -55.183 1.00 65.88 281 GLY A CA 1
ATOM 2158 C C . GLY A 1 281 ? 8.510 -9.869 -56.100 1.00 65.88 281 GLY A C 1
ATOM 2159 O O . GLY A 1 281 ? 7.550 -9.120 -56.269 1.00 65.88 281 GLY A O 1
ATOM 2160 N N . THR A 1 282 ? 8.637 -11.031 -56.731 1.00 61.69 282 THR A N 1
ATOM 2161 C CA . THR A 1 282 ? 7.539 -11.741 -57.392 1.00 61.69 282 THR A CA 1
ATOM 2162 C C . THR A 1 282 ? 6.620 -12.345 -56.334 1.00 61.69 282 THR A C 1
ATOM 2164 O O . THR A 1 282 ? 7.099 -13.073 -55.464 1.00 61.69 282 THR A O 1
ATOM 2167 N N . ASN A 1 283 ? 5.333 -12.002 -56.424 1.00 60.16 283 ASN A N 1
ATOM 2168 C CA . ASN A 1 283 ? 4.225 -12.719 -55.785 1.00 60.16 283 ASN A CA 1
ATOM 2169 C C . ASN A 1 283 ? 4.066 -14.122 -56.373 1.00 60.16 283 ASN A C 1
ATOM 2171 O O . ASN A 1 283 ? 4.337 -14.269 -57.588 1.00 60.16 283 ASN A O 1
#